Protein AF-A0A323VDI4-F1 (afdb_monomer_lite)

Radius of gyration: 18.97 Å; chains: 1; bounding box: 59×38×51 Å

Foldseek 3Di:
DDPPPPDPDFDAADADDAAEDDQDDDPVCCVVQNPVRSRQVVVLLCCQVRPVQQPPVFQAQQVPDDLVSCCVVLALAADPVVSVLLSVLVVVVVVLPPVSCVVNNLGHNGHPDPDSVQNFGKAADSVNHFWPYKYWDDWDWDWDADPNAIWIKIWTKMWIWGWIDTPNFTKIKIKIKTKIFTWHQGPPPRPGRIHGHDMDIDMDMWMARPVVRDTDD

Secondary structure (DSSP, 8-state):
------PPPPPPPEEPPPEEPPPP--HHHHHHHHHHHHHHHHHHHHHHHHTGGG-TTTSB--S---GGGGHHHHTTTB-HHHHHHHHHHHHHHHTT-HHHHHHHHTT--TTB-S-TT--PPEE--TT-EEEEEEEEEEEEEEEEEETTEEEEEEEEEEEEEEEEEETTEEEEEEEEEEEEEEEEEPPTT-SSSEEEEEEEEEEEEEEEETTTTEEP-

Organism: NCBI:txid429133

pLDDT: mean 90.36, std 9.66, range [44.75, 98.25]

Sequence (217 aa):
MADETTQPAPVPPTVAAASVAPTPTDESSVRLFGQDGVESAYREVVELATVLALDPEWTLHDGDNEVSDLDAVLAGRYYEAQAGYIRDRAEACDDDDAQACFDVLAQVLFDLTVSAEDQGVLEYRPDGEFVTAQSLTDPTVTTIDIEGTDGLRIAFAHTATMRMISGGTPLTATMTRHLSYDLWPAPAGNAQPWWIVNWSLDYEGEVIDETTGEALA

Structure (mmCIF, N/CA/C/O backbone):
data_AF-A0A323VDI4-F1
#
_entry.id   AF-A0A323VDI4-F1
#
loop_
_atom_site.group_PDB
_atom_site.id
_atom_site.type_symbol
_atom_site.label_atom_id
_atom_site.label_alt_id
_atom_site.label_comp_id
_atom_site.label_asym_id
_atom_site.label_entity_id
_atom_site.label_seq_id
_atom_site.pdbx_PDB_ins_code
_atom_site.Cartn_x
_atom_site.Cartn_y
_atom_site.Cartn_z
_atom_site.occupancy
_atom_site.B_iso_or_equiv
_atom_site.auth_seq_id
_atom_site.auth_comp_id
_atom_site.auth_asym_id
_atom_site.auth_atom_id
_atom_site.pdbx_PDB_model_num
ATOM 1 N N . MET A 1 1 ? -36.632 -23.776 28.298 1.00 45.31 1 MET A N 1
ATOM 2 C CA . MET A 1 1 ? -35.747 -24.001 27.143 1.00 45.31 1 MET A CA 1
ATOM 3 C C . MET A 1 1 ? -35.545 -22.631 26.543 1.00 45.31 1 MET A C 1
ATOM 5 O O . MET A 1 1 ? -36.511 -22.083 26.033 1.00 45.31 1 MET A O 1
ATOM 9 N N . ALA A 1 2 ? 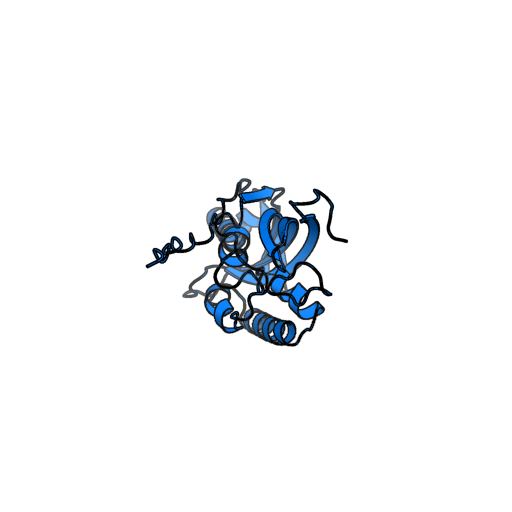-34.404 -22.007 26.829 1.00 44.75 2 ALA A N 1
ATOM 10 C CA . ALA A 1 2 ? -34.061 -20.725 26.231 1.00 44.75 2 ALA A CA 1
ATOM 11 C C . ALA A 1 2 ? -33.639 -21.014 24.790 1.00 44.75 2 ALA A C 1
ATOM 13 O O . ALA A 1 2 ? -32.853 -21.938 24.584 1.00 44.75 2 ALA A O 1
ATOM 14 N N . ASP A 1 3 ? -34.226 -20.295 23.836 1.00 46.84 3 ASP A N 1
ATOM 15 C CA . ASP A 1 3 ? -33.734 -20.246 22.462 1.00 46.84 3 ASP A CA 1
ATOM 16 C C . ASP A 1 3 ? -32.254 -19.862 22.518 1.00 46.84 3 ASP A C 1
ATOM 18 O O . ASP A 1 3 ? -31.912 -18.778 22.997 1.00 46.84 3 ASP A O 1
ATOM 22 N N . GLU A 1 4 ? -31.380 -20.758 22.061 1.00 50.81 4 GLU A N 1
ATOM 23 C CA . GLU A 1 4 ? -30.054 -20.373 21.595 1.00 50.81 4 GLU A CA 1
ATOM 24 C C . GLU A 1 4 ? -30.283 -19.413 20.431 1.00 50.81 4 GLU A C 1
ATOM 26 O O . GLU A 1 4 ? -30.556 -19.823 19.303 1.00 50.81 4 GLU A O 1
ATOM 31 N N . THR A 1 5 ? -30.233 -18.114 20.719 1.00 53.84 5 THR A N 1
ATOM 32 C CA . THR A 1 5 ? -30.112 -17.086 19.695 1.00 53.84 5 THR A CA 1
ATOM 33 C C . THR A 1 5 ? -28.831 -17.382 18.937 1.00 53.84 5 THR A C 1
ATOM 35 O O . THR A 1 5 ? -27.739 -17.082 19.415 1.00 53.84 5 THR A O 1
ATOM 38 N N . THR A 1 6 ? -28.966 -18.037 17.787 1.00 57.19 6 THR A N 1
ATOM 39 C CA . THR A 1 6 ? -27.872 -18.256 16.851 1.00 57.19 6 THR A CA 1
ATOM 40 C C . THR A 1 6 ? -27.408 -16.871 16.426 1.00 57.19 6 THR A C 1
ATOM 42 O O . THR A 1 6 ? -28.119 -16.170 15.705 1.00 57.19 6 THR A O 1
ATOM 45 N N . GLN A 1 7 ? -26.277 -16.426 16.971 1.00 58.09 7 GLN A N 1
ATOM 46 C CA . GLN A 1 7 ? -25.676 -15.161 16.583 1.00 58.09 7 GLN A CA 1
ATOM 47 C C . GLN A 1 7 ? -25.438 -15.225 15.066 1.00 58.09 7 GLN A C 1
ATOM 49 O O . GLN A 1 7 ? -24.937 -16.248 14.585 1.00 58.09 7 GLN A O 1
ATOM 54 N N . PRO A 1 8 ? -25.877 -14.216 14.290 1.00 62.12 8 PRO A N 1
ATOM 55 C CA . PRO A 1 8 ? -25.630 -14.208 12.857 1.00 62.12 8 PRO A CA 1
ATOM 56 C C . PRO A 1 8 ? -24.127 -14.332 12.605 1.00 62.12 8 PRO A C 1
ATOM 58 O O . PRO A 1 8 ? -23.324 -13.794 13.369 1.00 62.12 8 PRO A O 1
ATOM 61 N N . ALA A 1 9 ? -23.766 -15.075 11.557 1.00 71.94 9 ALA A N 1
ATOM 62 C CA . ALA A 1 9 ? -22.374 -15.213 11.156 1.00 71.94 9 ALA A CA 1
ATOM 63 C C . ALA A 1 9 ? -21.761 -13.816 10.933 1.00 71.94 9 ALA A C 1
ATOM 65 O O . ALA A 1 9 ? -22.455 -12.950 10.385 1.00 71.94 9 ALA A O 1
ATOM 66 N N . PRO A 1 10 ? -20.509 -13.587 11.364 1.00 75.31 10 PRO A N 1
ATOM 67 C CA . PRO A 1 10 ? -19.846 -12.306 11.169 1.00 75.31 10 PRO A CA 1
ATOM 68 C C . PRO A 1 10 ? -19.783 -11.956 9.678 1.00 75.31 10 PRO A C 1
ATOM 70 O O . PRO A 1 10 ? -19.577 -12.825 8.826 1.00 75.31 10 PRO A O 1
ATOM 73 N N . VAL A 1 11 ? -20.021 -10.682 9.367 1.00 88.12 11 VAL A N 1
ATOM 74 C CA . VAL A 1 11 ? -19.899 -10.157 8.004 1.00 88.12 11 VAL A CA 1
ATOM 75 C C . VAL A 1 11 ? -18.406 -10.056 7.678 1.00 88.12 11 VAL A C 1
ATOM 77 O O . VAL A 1 11 ? -17.671 -9.502 8.495 1.00 88.12 11 VAL A O 1
ATOM 80 N N . PRO A 1 12 ? -17.938 -10.572 6.525 1.00 89.12 12 PRO A N 1
ATOM 81 C CA . PRO A 1 12 ? -16.542 -10.420 6.135 1.00 89.12 12 PRO A CA 1
ATOM 82 C C . PRO A 1 12 ? -16.133 -8.941 6.067 1.00 89.12 12 PRO A C 1
ATOM 84 O O . PRO A 1 12 ? -16.950 -8.114 5.644 1.00 89.12 12 PRO A O 1
ATOM 87 N N . PRO A 1 13 ? -14.890 -8.602 6.441 1.00 93.25 13 PRO A N 1
ATOM 88 C CA . PRO A 1 13 ? -14.386 -7.241 6.336 1.00 93.25 13 PRO A CA 1
ATOM 89 C C . PRO A 1 13 ? -14.386 -6.760 4.884 1.00 93.25 13 PRO A C 1
ATOM 91 O O . PRO A 1 13 ? -14.132 -7.509 3.940 1.00 93.25 13 PRO A O 1
ATOM 94 N N . THR A 1 14 ? -14.685 -5.480 4.706 1.00 94.75 14 THR A N 1
ATOM 95 C CA . THR A 1 14 ? -14.783 -4.826 3.404 1.00 94.75 14 THR A CA 1
ATOM 96 C C . THR A 1 14 ? -13.797 -3.676 3.305 1.00 94.75 14 THR A C 1
ATOM 98 O O . THR A 1 14 ? -13.596 -2.911 4.251 1.00 94.75 14 THR A O 1
ATOM 101 N N . VAL A 1 15 ? -13.196 -3.551 2.123 1.00 95.50 15 VAL A N 1
ATOM 102 C CA . VAL A 1 15 ? -12.241 -2.497 1.794 1.00 95.50 15 VAL A CA 1
ATOM 103 C C . VAL A 1 15 ? -12.871 -1.574 0.756 1.00 95.50 15 VAL A C 1
ATOM 105 O O . VAL A 1 15 ? -13.205 -1.999 -0.353 1.00 95.50 15 VAL A O 1
ATOM 108 N N . ALA A 1 16 ? -13.069 -0.305 1.112 1.00 96.00 16 ALA A N 1
ATOM 109 C CA . ALA A 1 16 ? -13.594 0.701 0.198 1.00 96.00 16 ALA A CA 1
ATOM 110 C C . ALA A 1 16 ? -12.660 0.883 -1.003 1.00 96.00 16 ALA A C 1
ATOM 112 O O . ALA A 1 16 ? -11.440 0.911 -0.856 1.00 96.00 16 ALA A O 1
ATOM 113 N N . ALA A 1 17 ? -13.236 1.060 -2.193 1.00 95.88 17 ALA A N 1
ATOM 114 C CA . ALA A 1 17 ? -12.459 1.345 -3.393 1.00 95.88 17 ALA A CA 1
ATOM 115 C C . ALA A 1 17 ? -11.703 2.677 -3.259 1.00 95.88 17 ALA A C 1
ATOM 117 O O . ALA A 1 17 ? -12.268 3.679 -2.813 1.00 95.88 17 ALA A O 1
ATOM 118 N N . ALA A 1 18 ? -10.446 2.700 -3.701 1.00 97.00 18 ALA A N 1
ATOM 119 C CA . ALA A 1 18 ? -9.626 3.902 -3.665 1.00 97.00 18 ALA A CA 1
ATOM 120 C C . ALA A 1 18 ? -10.025 4.925 -4.730 1.00 97.00 18 ALA A C 1
ATOM 122 O O . ALA A 1 18 ? -10.226 4.600 -5.903 1.00 97.00 18 ALA A O 1
ATOM 123 N N . SER A 1 19 ? -10.057 6.198 -4.334 1.00 97.81 19 SER A N 1
ATOM 124 C CA . SER A 1 19 ? -10.011 7.309 -5.284 1.00 97.81 19 SER A CA 1
ATOM 125 C C . SER A 1 19 ? -8.565 7.528 -5.724 1.00 97.81 19 SER A C 1
ATOM 127 O O . SER A 1 19 ? -7.748 7.997 -4.936 1.00 97.81 19 SER A O 1
ATOM 129 N N . VAL A 1 20 ? -8.248 7.214 -6.979 1.00 97.00 20 VAL A N 1
ATOM 130 C CA . VAL A 1 20 ? -6.877 7.273 -7.509 1.00 97.00 20 VAL A CA 1
ATOM 131 C C . VAL A 1 20 ? -6.723 8.451 -8.469 1.00 97.00 20 VAL A C 1
ATOM 133 O O . VAL A 1 20 ? -7.485 8.580 -9.431 1.00 97.00 20 VAL A O 1
ATOM 136 N N . ALA A 1 21 ? -5.743 9.319 -8.214 1.00 95.12 21 ALA A N 1
ATOM 137 C CA . ALA A 1 21 ? -5.379 10.381 -9.147 1.00 95.12 21 ALA A CA 1
ATOM 138 C C . ALA A 1 21 ? -4.863 9.806 -10.489 1.00 95.12 21 ALA A C 1
ATOM 140 O O . ALA A 1 21 ? -4.285 8.720 -10.516 1.00 95.12 21 ALA A O 1
ATOM 141 N N . PRO A 1 22 ? -5.046 10.507 -11.624 1.00 92.94 22 PRO A N 1
ATOM 142 C CA . PRO A 1 22 ? -4.509 10.050 -12.904 1.00 92.94 22 PRO A CA 1
ATOM 143 C C . PRO A 1 22 ? -2.987 9.888 -12.869 1.00 92.94 22 PRO A C 1
ATOM 145 O O . PRO A 1 22 ? -2.296 10.652 -12.193 1.00 92.94 22 PRO A O 1
ATOM 148 N N . THR A 1 23 ? -2.462 8.950 -13.661 1.00 92.12 23 THR A N 1
ATOM 149 C CA . THR A 1 23 ? -1.016 8.780 -13.828 1.00 92.12 23 THR A CA 1
ATOM 150 C C . THR A 1 23 ? -0.385 10.092 -14.306 1.00 92.12 23 THR A C 1
ATOM 152 O O . THR A 1 23 ? -0.817 10.641 -15.327 1.00 92.12 23 THR A O 1
ATOM 155 N N . PRO A 1 24 ? 0.630 10.618 -13.604 1.00 88.38 24 PRO A N 1
ATOM 156 C CA . PRO A 1 24 ? 1.307 11.830 -14.030 1.00 88.38 24 PRO A CA 1
ATOM 157 C C . PRO A 1 24 ? 2.088 11.554 -15.317 1.00 88.38 24 PRO A C 1
ATOM 159 O O . PRO A 1 24 ? 2.703 10.50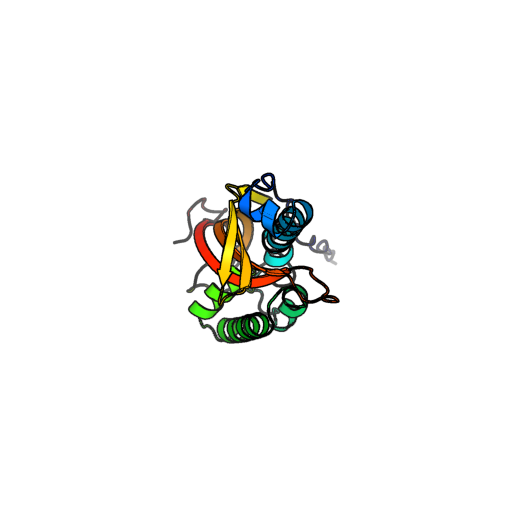1 -15.487 1.00 88.38 24 PRO A O 1
ATOM 162 N N . THR A 1 25 ? 2.072 12.511 -16.241 1.00 80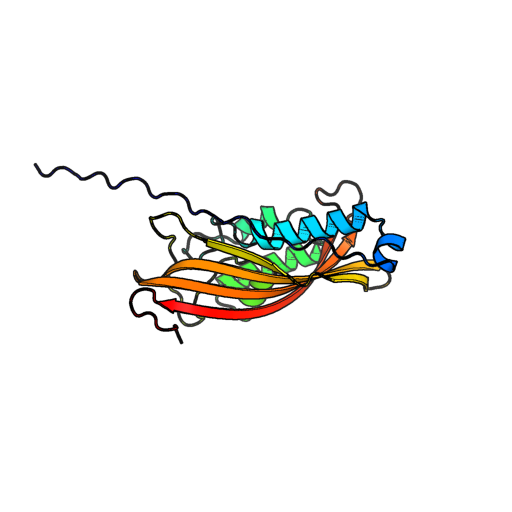.38 25 THR A N 1
ATOM 163 C CA . THR A 1 25 ? 2.858 12.422 -17.474 1.00 80.38 25 THR A CA 1
ATOM 164 C C . THR A 1 25 ? 4.200 13.115 -17.272 1.00 80.38 25 THR A C 1
ATOM 166 O O . THR A 1 25 ? 4.254 14.339 -17.181 1.00 80.38 25 THR A O 1
ATOM 169 N N . ASP A 1 26 ? 5.279 12.337 -17.241 1.00 88.31 26 ASP A N 1
ATOM 170 C CA . ASP A 1 26 ? 6.651 12.841 -17.321 1.00 88.31 26 ASP A CA 1
ATOM 171 C C . ASP A 1 26 ? 7.271 12.462 -18.674 1.00 88.31 26 ASP A C 1
ATOM 173 O O . ASP A 1 26 ? 7.348 11.285 -19.035 1.00 88.31 26 ASP A O 1
ATOM 177 N N . GLU A 1 27 ? 7.720 13.458 -19.444 1.00 91.56 27 GLU A N 1
ATOM 178 C CA . GLU A 1 27 ? 8.242 13.245 -20.802 1.00 91.56 27 GLU A CA 1
ATOM 179 C C . GLU A 1 27 ? 9.483 12.343 -20.819 1.00 91.56 27 GLU A C 1
ATOM 181 O O . GLU A 1 27 ? 9.674 11.571 -21.762 1.00 91.56 27 GLU A O 1
ATOM 186 N N . SER A 1 28 ? 10.332 12.422 -19.789 1.00 92.19 28 SER A N 1
ATOM 187 C CA . SER A 1 28 ? 11.551 11.608 -19.716 1.00 92.19 28 SER A CA 1
ATOM 188 C C . SER A 1 28 ? 11.221 10.138 -19.476 1.00 92.19 28 SER A C 1
ATOM 190 O O . SER A 1 28 ? 11.769 9.275 -20.165 1.00 92.19 28 SER A O 1
ATOM 192 N N . SER A 1 29 ? 10.277 9.869 -18.575 1.00 94.62 29 SER A N 1
ATOM 193 C CA . SER A 1 29 ? 9.762 8.533 -18.270 1.00 94.62 29 SER A CA 1
ATOM 194 C C . SER A 1 29 ? 9.080 7.910 -19.487 1.00 94.62 29 SER A C 1
ATOM 196 O O . SER A 1 29 ? 9.405 6.786 -19.869 1.00 94.62 29 SER A O 1
ATOM 198 N N . VAL A 1 30 ? 8.221 8.667 -20.182 1.00 96.25 30 VAL A N 1
ATOM 199 C CA . VAL A 1 30 ? 7.555 8.204 -21.414 1.00 96.25 30 VAL A CA 1
ATOM 200 C C . VAL A 1 30 ? 8.562 7.937 -22.534 1.00 96.25 30 VAL A C 1
ATOM 202 O O . VAL A 1 30 ? 8.403 6.980 -23.289 1.00 96.25 30 VAL A O 1
ATOM 205 N N . ARG A 1 31 ? 9.623 8.742 -22.654 1.00 96.06 31 ARG A N 1
ATOM 206 C CA . ARG A 1 31 ? 10.667 8.523 -23.665 1.00 96.06 31 ARG A CA 1
ATOM 207 C C . ARG A 1 31 ? 11.442 7.223 -23.439 1.00 96.06 31 ARG A C 1
ATOM 209 O O . ARG A 1 31 ? 11.817 6.594 -24.425 1.00 96.06 31 ARG A O 1
ATOM 216 N N . LEU A 1 32 ? 11.720 6.855 -22.187 1.00 95.00 32 LEU A N 1
ATOM 217 C CA . LEU A 1 32 ? 12.497 5.654 -21.861 1.00 95.00 32 LEU A CA 1
ATOM 218 C C . LEU A 1 32 ? 11.638 4.386 -21.837 1.00 95.00 32 LEU A C 1
ATOM 220 O O . LEU A 1 32 ? 12.045 3.370 -22.394 1.00 95.00 32 LEU A O 1
ATOM 224 N N . PHE A 1 33 ? 10.447 4.453 -21.244 1.00 95.81 33 PHE A N 1
ATOM 225 C CA . PHE A 1 33 ? 9.631 3.269 -20.950 1.00 95.81 33 PHE A CA 1
ATOM 226 C C . PHE A 1 33 ? 8.329 3.189 -21.757 1.00 95.81 33 PHE A C 1
ATOM 228 O O . PHE A 1 33 ? 7.624 2.183 -21.700 1.00 95.81 33 PHE A O 1
ATOM 235 N N . GLY A 1 34 ? 8.009 4.221 -22.540 1.00 96.56 34 GLY A N 1
ATOM 236 C CA . GLY A 1 34 ? 6.725 4.340 -23.224 1.00 96.56 34 GLY A CA 1
ATOM 237 C C . GLY A 1 34 ? 5.585 4.702 -22.269 1.00 96.56 34 GLY A C 1
ATOM 238 O O . GLY A 1 34 ? 5.678 4.536 -21.054 1.00 96.56 34 GLY A O 1
ATOM 239 N N . GLN A 1 35 ? 4.484 5.204 -22.830 1.00 96.31 35 GLN A N 1
ATOM 240 C CA . GLN A 1 35 ? 3.308 5.567 -22.037 1.00 96.31 35 GLN A CA 1
ATOM 241 C C . GLN A 1 35 ? 2.679 4.339 -21.365 1.00 96.31 35 GLN A C 1
ATOM 243 O O . GLN A 1 35 ? 2.453 4.361 -20.159 1.00 96.31 35 GLN A O 1
ATOM 248 N N . ASP A 1 36 ? 2.505 3.245 -22.111 1.00 96.06 36 ASP A N 1
ATOM 249 C CA . ASP A 1 36 ? 1.952 1.993 -21.579 1.00 96.06 36 ASP A CA 1
ATOM 250 C C . ASP A 1 36 ? 2.802 1.425 -20.430 1.00 96.06 36 ASP A C 1
ATOM 252 O O . ASP A 1 36 ? 2.262 0.893 -19.461 1.00 96.06 36 ASP A O 1
ATOM 256 N N . GLY A 1 37 ? 4.132 1.564 -20.509 1.00 95.88 37 GLY A N 1
ATOM 257 C CA . GLY A 1 37 ? 5.045 1.132 -19.451 1.00 95.88 37 GLY A CA 1
ATOM 258 C C . GLY A 1 37 ? 4.849 1.936 -18.167 1.00 95.88 37 GLY A C 1
ATOM 259 O O . GLY A 1 37 ? 4.651 1.353 -17.103 1.00 95.88 37 GLY A O 1
ATOM 260 N N . VAL A 1 38 ? 4.827 3.268 -18.277 1.00 97.25 38 VAL A N 1
ATOM 261 C CA . VAL A 1 38 ? 4.582 4.177 -17.144 1.00 97.25 38 VAL A CA 1
ATOM 262 C C . VAL A 1 38 ? 3.213 3.924 -16.503 1.00 97.25 38 VAL A C 1
ATOM 264 O O . VAL A 1 38 ? 3.107 3.838 -15.280 1.00 97.25 38 VAL A O 1
ATOM 267 N N . GLU A 1 39 ? 2.165 3.758 -17.312 1.00 96.94 39 GLU A N 1
ATOM 268 C CA . GLU A 1 39 ? 0.812 3.476 -16.820 1.00 96.94 39 GLU A CA 1
ATOM 269 C C . GLU A 1 39 ? 0.699 2.094 -16.156 1.00 96.94 39 GLU A C 1
ATOM 271 O O . GLU A 1 39 ? -0.033 1.950 -15.175 1.00 96.94 39 GLU A O 1
ATOM 276 N N . SER A 1 40 ? 1.416 1.079 -16.655 1.00 96.62 40 SER A N 1
ATOM 277 C CA . SER A 1 40 ? 1.475 -0.246 -16.020 1.00 96.62 40 SER A CA 1
ATOM 278 C C . SER A 1 40 ? 2.181 -0.183 -14.670 1.00 96.62 40 SER A C 1
ATOM 280 O O . SER A 1 40 ? 1.637 -0.669 -13.683 1.00 96.62 40 SER A O 1
ATOM 282 N N . ALA A 1 41 ? 3.343 0.478 -14.611 1.00 96.81 41 ALA A N 1
ATOM 283 C CA . ALA A 1 41 ? 4.111 0.642 -13.380 1.00 96.81 41 ALA A CA 1
ATOM 284 C C . ALA A 1 41 ? 3.274 1.331 -12.296 1.00 96.81 41 ALA A C 1
ATOM 286 O O . ALA A 1 41 ? 3.182 0.850 -11.169 1.00 96.81 41 ALA A O 1
ATOM 287 N N . TYR A 1 42 ? 2.600 2.427 -12.665 1.00 97.56 42 TYR A N 1
ATOM 288 C CA . TYR A 1 42 ? 1.719 3.158 -11.758 1.00 97.56 42 TYR A CA 1
ATOM 289 C C . TYR A 1 42 ? 0.571 2.288 -11.242 1.00 97.56 42 TYR A C 1
ATOM 291 O O . TYR A 1 42 ? 0.276 2.297 -10.052 1.00 97.56 42 TYR A O 1
ATOM 299 N N . ARG A 1 43 ? -0.056 1.495 -12.114 1.00 96.50 43 ARG A N 1
ATOM 300 C CA . ARG A 1 43 ? -1.166 0.613 -11.737 1.00 96.50 43 ARG A CA 1
ATOM 301 C C . ARG A 1 43 ? -0.754 -0.467 -10.740 1.00 96.50 43 ARG A C 1
ATOM 303 O O . ARG A 1 43 ? -1.518 -0.744 -9.823 1.00 96.50 43 ARG A O 1
ATOM 310 N N . GLU A 1 44 ? 0.429 -1.051 -10.899 1.00 95.19 44 GLU A N 1
ATOM 311 C CA . GLU A 1 44 ? 0.922 -2.101 -10.001 1.00 95.19 44 GLU A CA 1
ATOM 312 C C . GLU A 1 44 ? 1.217 -1.586 -8.596 1.00 95.19 44 GLU A C 1
ATOM 314 O O . GLU A 1 44 ? 0.844 -2.239 -7.621 1.00 95.19 44 GLU A O 1
ATOM 319 N N . VAL A 1 45 ? 1.835 -0.410 -8.465 1.00 95.88 45 VAL A N 1
ATOM 320 C CA . VAL A 1 45 ? 2.084 0.172 -7.136 1.00 95.88 45 VAL A CA 1
ATOM 321 C C . VAL A 1 45 ? 0.801 0.700 -6.491 1.00 95.88 45 VAL A C 1
ATOM 323 O O . VAL A 1 45 ? 0.660 0.632 -5.273 1.00 95.88 45 VAL A O 1
ATOM 326 N N . VAL A 1 46 ? -0.168 1.164 -7.291 1.00 96.38 46 VAL A N 1
ATOM 327 C CA . VAL A 1 46 ? -1.515 1.515 -6.813 1.00 96.38 46 VAL A CA 1
ATOM 328 C C . VAL A 1 46 ? -2.218 0.279 -6.251 1.00 96.38 46 VAL A C 1
ATOM 330 O O . VAL A 1 46 ? -2.752 0.337 -5.146 1.00 96.38 46 VAL A O 1
ATOM 333 N N . GLU A 1 47 ? -2.211 -0.839 -6.981 1.00 95.12 47 GLU A N 1
ATOM 334 C CA . GLU A 1 47 ? -2.802 -2.102 -6.523 1.00 95.12 47 GLU A CA 1
ATOM 335 C C . GLU A 1 47 ? -2.129 -2.595 -5.238 1.00 95.12 47 GLU A C 1
ATOM 337 O O . GLU A 1 47 ? -2.822 -2.958 -4.289 1.00 95.12 47 GLU A O 1
ATOM 342 N N . LEU A 1 48 ? -0.793 -2.538 -5.175 1.00 94.50 48 LEU A N 1
ATOM 343 C CA . LEU A 1 48 ? -0.056 -2.880 -3.963 1.00 94.50 48 LEU A CA 1
ATOM 344 C C . LEU A 1 48 ? -0.529 -2.023 -2.784 1.00 94.50 48 LEU A C 1
ATOM 346 O O . LEU A 1 48 ? -0.942 -2.567 -1.769 1.00 94.50 48 LEU A O 1
ATOM 350 N N . ALA A 1 49 ? -0.531 -0.697 -2.928 1.00 95.06 49 ALA A N 1
ATOM 351 C CA . ALA A 1 49 ? -0.832 0.203 -1.820 1.00 95.06 49 ALA A CA 1
ATOM 352 C C . ALA A 1 49 ? -2.304 0.187 -1.367 1.00 95.06 49 ALA A C 1
ATOM 354 O O . ALA A 1 49 ? -2.561 0.460 -0.195 1.00 95.06 49 ALA A O 1
ATOM 355 N N . THR A 1 50 ? -3.256 -0.092 -2.264 1.00 95.12 50 THR A N 1
ATOM 356 C CA . THR A 1 50 ? -4.703 0.087 -1.998 1.00 95.12 50 THR A CA 1
ATOM 357 C C . THR A 1 50 ? -5.487 -1.212 -1.842 1.00 95.12 50 THR A C 1
ATOM 359 O O . THR A 1 50 ? -6.576 -1.199 -1.265 1.00 95.12 50 THR A O 1
ATOM 362 N N . VAL A 1 51 ? -4.953 -2.323 -2.360 1.00 93.00 51 VAL A N 1
ATOM 363 C CA . VAL A 1 51 ? -5.591 -3.643 -2.309 1.00 93.00 51 VAL A CA 1
ATOM 364 C C . VAL A 1 51 ? -4.754 -4.580 -1.453 1.00 93.00 51 VAL A C 1
ATOM 366 O O . VAL A 1 51 ? -5.182 -4.942 -0.366 1.00 93.00 51 VAL A O 1
ATOM 369 N N . LEU A 1 52 ? -3.542 -4.916 -1.899 1.00 91.88 52 LEU A N 1
ATOM 370 C CA . LEU A 1 52 ? -2.724 -5.942 -1.240 1.00 91.88 52 LEU A CA 1
ATOM 371 C C . LEU A 1 52 ? -2.231 -5.508 0.144 1.00 91.88 52 LEU A C 1
ATOM 373 O O . LEU A 1 52 ? -2.174 -6.306 1.071 1.00 91.88 52 LEU A O 1
ATOM 377 N N . ALA A 1 53 ? -1.885 -4.232 0.302 1.00 92.75 53 ALA A N 1
ATOM 378 C CA . ALA A 1 53 ? -1.433 -3.698 1.578 1.00 92.75 53 ALA A CA 1
ATOM 379 C C . ALA A 1 53 ? -2.545 -3.583 2.627 1.00 92.75 53 ALA A C 1
ATOM 381 O O . ALA A 1 53 ? -2.214 -3.306 3.770 1.00 92.75 53 ALA A O 1
ATOM 382 N N . LEU A 1 54 ? -3.815 -3.713 2.238 1.00 93.25 54 LEU A N 1
ATOM 383 C CA . LEU A 1 54 ? -4.995 -3.595 3.102 1.00 93.25 54 LEU A CA 1
ATOM 384 C C . LEU A 1 54 ? -5.815 -4.894 3.100 1.00 93.25 54 LEU A C 1
ATOM 386 O O . LEU A 1 54 ? -7.013 -4.863 3.390 1.00 93.25 54 LEU A O 1
ATOM 390 N N . ASP A 1 55 ? -5.203 -6.014 2.707 1.00 92.12 55 ASP A N 1
ATOM 391 C CA . ASP A 1 55 ? -5.892 -7.295 2.638 1.00 92.12 55 ASP A CA 1
ATOM 392 C C . ASP A 1 55 ? -6.270 -7.769 4.048 1.00 92.12 55 ASP A C 1
ATOM 394 O O . ASP A 1 55 ? -5.391 -7.904 4.911 1.00 92.12 55 ASP A O 1
ATOM 398 N N . PRO A 1 56 ? -7.560 -8.017 4.319 1.00 90.12 56 PRO A N 1
ATOM 399 C CA . PRO A 1 56 ? -7.979 -8.403 5.647 1.00 90.12 56 PRO A CA 1
ATOM 400 C C . PRO A 1 56 ? -7.401 -9.728 6.163 1.00 90.12 56 PRO A C 1
ATOM 402 O O . PRO A 1 56 ? -7.495 -9.979 7.361 1.00 90.12 56 PRO A O 1
ATOM 405 N N . GLU A 1 57 ? -6.845 -10.579 5.300 1.00 89.00 57 GLU A N 1
ATOM 406 C CA . GLU A 1 57 ? -6.277 -11.864 5.724 1.00 89.00 57 GLU A CA 1
ATOM 407 C C . GLU A 1 57 ? -5.015 -11.722 6.591 1.00 89.00 57 GLU A C 1
ATOM 409 O O . GLU A 1 57 ? -4.742 -12.638 7.352 1.00 89.00 57 GLU A O 1
ATOM 414 N N . TRP A 1 58 ? -4.284 -10.600 6.517 1.00 89.81 58 TRP A N 1
ATOM 415 C CA . TRP A 1 58 ? -3.030 -10.410 7.274 1.00 89.81 58 TRP A CA 1
ATOM 416 C C . TRP A 1 58 ? -2.807 -8.989 7.811 1.00 89.81 58 TRP A C 1
ATOM 418 O O . TRP A 1 58 ? -1.734 -8.661 8.322 1.00 89.81 58 TRP A O 1
ATOM 428 N N . THR A 1 59 ? -3.772 -8.083 7.619 1.00 91.06 59 THR A N 1
ATOM 429 C CA . THR A 1 59 ? -3.561 -6.665 7.953 1.00 91.06 59 THR A CA 1
ATOM 430 C C . THR A 1 59 ? -3.608 -6.387 9.458 1.00 91.06 59 THR A C 1
ATOM 432 O O . THR A 1 59 ? -2.901 -5.513 9.949 1.00 91.06 59 THR A O 1
ATOM 435 N N . LEU A 1 60 ? -4.480 -7.058 10.209 1.00 90.00 60 LEU A N 1
ATOM 436 C CA . LEU A 1 60 ? -4.645 -6.785 11.639 1.00 90.00 60 LEU A CA 1
ATOM 437 C C . LEU A 1 60 ? -3.803 -7.739 12.467 1.00 90.00 60 LEU A C 1
ATOM 439 O O . LEU A 1 60 ? -3.786 -8.924 12.164 1.00 90.00 60 LEU A O 1
ATOM 443 N N . HIS A 1 61 ? -3.197 -7.239 13.544 1.00 84.00 61 HIS A N 1
ATOM 444 C CA . HIS A 1 61 ? -2.601 -8.104 14.554 1.00 84.00 61 HIS A CA 1
ATOM 445 C C . HIS A 1 61 ? -3.678 -8.875 15.316 1.00 84.00 61 HIS A C 1
ATOM 447 O O . HIS A 1 61 ? -4.220 -8.376 16.300 1.00 84.00 61 HIS A O 1
ATOM 453 N N . ASP A 1 62 ? -4.021 -10.076 14.852 1.00 81.19 62 ASP A N 1
ATOM 454 C CA . ASP A 1 62 ? -5.027 -10.945 15.472 1.00 81.19 62 ASP A CA 1
ATOM 455 C C . ASP A 1 62 ? -4.448 -12.208 16.133 1.00 81.19 62 ASP A C 1
ATOM 457 O O . ASP A 1 62 ? -5.158 -12.925 16.845 1.00 81.19 62 ASP A O 1
ATOM 461 N N . GLY A 1 63 ? -3.138 -12.421 15.976 1.00 78.44 63 GLY A N 1
ATOM 462 C CA . GLY A 1 63 ? -2.396 -13.561 16.510 1.00 78.44 63 GLY A CA 1
ATOM 463 C C . GLY A 1 63 ? -2.404 -14.810 15.623 1.00 78.44 63 GLY A C 1
ATOM 464 O O . GLY A 1 63 ? -1.788 -15.801 16.020 1.00 78.44 63 GLY A O 1
ATOM 465 N N . ASP A 1 64 ? -3.062 -14.770 14.460 1.00 83.94 64 ASP A N 1
ATOM 466 C CA . ASP A 1 64 ? -3.109 -15.870 13.488 1.00 83.94 64 ASP A CA 1
ATOM 467 C C . ASP A 1 64 ? -2.285 -15.585 12.210 1.00 83.94 64 ASP A C 1
ATOM 469 O O . ASP A 1 64 ? -2.124 -16.487 11.386 1.00 83.94 64 ASP A O 1
ATOM 473 N N . ASN A 1 65 ? -1.731 -14.375 12.059 1.00 87.06 65 ASN A N 1
ATOM 474 C CA . ASN A 1 65 ? -0.852 -14.010 10.943 1.00 87.06 65 ASN A CA 1
ATOM 475 C C . ASN A 1 65 ? 0.456 -14.818 10.949 1.00 87.06 65 ASN A C 1
ATOM 477 O O . ASN A 1 65 ? 1.112 -14.973 11.980 1.00 87.06 65 ASN A O 1
ATOM 481 N N . GLU A 1 66 ? 0.884 -15.271 9.772 1.00 90.38 66 GLU A N 1
ATOM 482 C CA . GLU A 1 66 ? 2.183 -15.895 9.543 1.00 90.38 66 GLU A CA 1
ATOM 483 C C . GLU A 1 66 ? 2.952 -15.139 8.448 1.00 90.38 66 GLU A C 1
ATOM 485 O O . GLU A 1 66 ? 2.394 -14.695 7.447 1.00 90.38 66 GLU A O 1
ATOM 490 N N . VAL A 1 67 ? 4.286 -15.094 8.534 1.00 90.00 67 VAL A N 1
ATOM 491 C CA . VAL A 1 67 ? 5.146 -14.510 7.477 1.00 90.00 67 VAL A CA 1
ATOM 492 C C . VAL A 1 67 ? 4.845 -15.063 6.075 1.00 90.00 67 VAL A C 1
ATOM 494 O O . VAL A 1 67 ? 5.039 -14.377 5.067 1.00 90.00 67 VAL A O 1
ATOM 497 N N . SER A 1 68 ? 4.368 -16.309 5.988 1.00 91.38 68 SER A N 1
ATOM 498 C CA . SER A 1 68 ? 4.023 -16.943 4.714 1.00 91.38 68 SER A CA 1
ATOM 499 C C . SER A 1 68 ? 2.814 -16.315 4.011 1.00 91.38 68 SER A C 1
ATOM 501 O O . SER A 1 68 ? 2.717 -16.418 2.785 1.00 91.38 68 SER A O 1
ATOM 503 N N . ASP A 1 69 ? 1.971 -15.569 4.729 1.00 90.12 69 ASP A N 1
ATOM 504 C CA . ASP A 1 69 ? 0.835 -14.837 4.156 1.00 90.12 69 ASP A CA 1
ATOM 505 C C . ASP A 1 69 ? 1.300 -13.759 3.165 1.00 90.12 69 ASP A C 1
ATOM 507 O O . ASP A 1 69 ? 0.622 -13.435 2.186 1.00 90.12 69 ASP A O 1
ATOM 511 N N . LEU A 1 70 ? 2.539 -13.278 3.319 1.00 90.06 70 LEU A N 1
ATOM 512 C CA . LEU A 1 70 ? 3.143 -12.309 2.410 1.00 90.06 70 LEU A CA 1
ATOM 513 C C . LEU A 1 70 ? 3.546 -12.896 1.053 1.00 90.06 70 LEU A C 1
ATOM 515 O O . LEU A 1 70 ? 3.815 -12.134 0.119 1.00 90.06 70 LEU A O 1
ATOM 519 N N . ASP A 1 71 ? 3.590 -14.220 0.881 1.00 90.19 71 ASP A N 1
ATOM 520 C CA . ASP A 1 71 ? 4.100 -14.832 -0.350 1.00 90.19 71 ASP A CA 1
ATOM 521 C C . ASP A 1 71 ? 3.324 -14.390 -1.598 1.00 90.19 71 ASP A C 1
ATOM 523 O O . ASP A 1 71 ? 3.931 -14.174 -2.653 1.00 90.19 71 ASP A O 1
ATOM 527 N N . ALA A 1 72 ? 2.009 -14.185 -1.486 1.00 84.31 72 ALA A N 1
ATOM 528 C CA . ALA A 1 72 ? 1.180 -13.694 -2.587 1.00 84.31 72 ALA A CA 1
ATOM 529 C C . ALA A 1 72 ? 1.556 -12.265 -3.017 1.00 84.31 72 ALA A C 1
ATOM 531 O O . ALA A 1 72 ? 1.519 -11.938 -4.207 1.00 84.31 72 ALA A O 1
ATOM 532 N N . VAL A 1 73 ? 1.961 -11.423 -2.063 1.00 87.31 73 VAL A N 1
ATOM 533 C CA . VAL A 1 73 ? 2.400 -10.047 -2.322 1.00 87.31 73 VAL A CA 1
ATOM 534 C C . VAL A 1 73 ? 3.822 -10.019 -2.877 1.00 87.31 73 VAL A C 1
ATOM 536 O O . VAL A 1 73 ? 4.125 -9.245 -3.791 1.00 87.31 73 VAL A O 1
ATOM 539 N N . LEU A 1 74 ? 4.697 -10.873 -2.344 1.00 91.12 74 LEU A N 1
ATOM 540 C CA . LEU A 1 74 ? 6.113 -10.906 -2.692 1.00 91.12 74 LEU A CA 1
ATOM 541 C C . LEU A 1 74 ? 6.379 -11.563 -4.053 1.00 91.12 74 LEU A C 1
ATOM 543 O O . LEU A 1 74 ? 7.324 -11.183 -4.752 1.00 91.12 74 LEU A O 1
ATOM 547 N N . ALA A 1 75 ? 5.564 -12.545 -4.445 1.00 87.50 75 ALA A N 1
ATOM 548 C CA . ALA A 1 75 ? 5.786 -13.354 -5.638 1.00 87.50 75 ALA A CA 1
ATOM 549 C C . ALA A 1 75 ? 5.836 -12.516 -6.929 1.00 87.50 75 ALA A C 1
ATOM 551 O O . ALA A 1 75 ? 4.837 -11.994 -7.419 1.00 87.50 75 ALA A O 1
ATOM 552 N N . GLY A 1 76 ? 7.034 -12.420 -7.515 1.00 87.62 76 GLY A N 1
ATOM 553 C CA . GLY A 1 76 ? 7.279 -11.763 -8.803 1.00 87.62 76 GLY A CA 1
ATOM 554 C C . GLY A 1 76 ? 7.281 -10.232 -8.773 1.00 87.62 76 GLY A C 1
ATOM 555 O O . GLY A 1 76 ? 7.800 -9.631 -9.705 1.00 87.62 76 GLY A O 1
ATOM 556 N N . ARG A 1 77 ? 6.770 -9.604 -7.707 1.00 93.69 77 ARG A N 1
ATOM 557 C CA . ARG A 1 77 ? 6.642 -8.142 -7.586 1.00 93.69 77 ARG A CA 1
ATOM 558 C C . ARG A 1 77 ? 7.914 -7.459 -7.082 1.00 93.69 77 ARG A C 1
ATOM 560 O O . ARG A 1 77 ? 8.142 -6.291 -7.375 1.00 93.69 77 ARG A O 1
ATOM 567 N N . TYR A 1 78 ? 8.757 -8.183 -6.355 1.00 94.88 78 TYR A N 1
ATOM 568 C CA . TYR A 1 78 ? 9.999 -7.658 -5.789 1.00 94.88 78 TYR A CA 1
ATOM 569 C C . TYR A 1 78 ? 11.215 -8.277 -6.458 1.00 94.88 78 TYR A C 1
ATOM 571 O O . TYR A 1 78 ? 11.204 -9.445 -6.857 1.00 94.88 78 TYR A O 1
ATOM 579 N N . TYR A 1 79 ? 12.296 -7.502 -6.512 1.00 94.69 79 TYR A N 1
ATOM 580 C CA . TYR A 1 79 ? 13.611 -8.066 -6.778 1.00 94.69 79 TYR A CA 1
ATOM 581 C C . TYR A 1 79 ? 13.949 -9.121 -5.715 1.00 94.69 79 TYR A C 1
ATOM 583 O O . TYR A 1 79 ? 13.632 -8.938 -4.543 1.00 94.69 79 TYR A O 1
ATOM 591 N N . GLU A 1 80 ? 14.596 -10.224 -6.096 1.00 90.81 80 GLU A N 1
ATOM 592 C CA . GLU A 1 80 ? 14.737 -11.412 -5.231 1.00 90.81 80 GLU A CA 1
ATOM 593 C C . GLU A 1 80 ? 15.347 -11.098 -3.856 1.00 90.81 80 GLU A C 1
ATOM 595 O O . GLU A 1 80 ? 14.858 -11.576 -2.834 1.00 90.81 80 GLU A O 1
ATOM 600 N N . ALA A 1 81 ? 16.371 -10.240 -3.820 1.00 91.44 81 ALA A N 1
ATOM 601 C CA . ALA A 1 81 ? 16.990 -9.810 -2.568 1.00 91.44 81 ALA A CA 1
ATOM 602 C C . ALA A 1 81 ? 16.035 -8.982 -1.691 1.00 91.44 81 ALA A C 1
ATOM 604 O O . ALA A 1 81 ? 16.072 -9.104 -0.470 1.00 91.44 81 ALA A O 1
ATOM 605 N N . GLN A 1 82 ? 15.159 -8.182 -2.305 1.00 93.56 82 GLN A N 1
ATOM 606 C CA . GLN A 1 82 ? 14.154 -7.398 -1.589 1.00 93.56 82 GLN A CA 1
ATOM 607 C C . GLN A 1 82 ? 13.011 -8.266 -1.063 1.00 93.56 82 GLN A C 1
ATOM 609 O O . GLN A 1 82 ? 12.567 -8.073 0.063 1.00 93.56 82 GLN A O 1
ATOM 614 N N . ALA A 1 83 ? 12.579 -9.274 -1.827 1.00 93.25 83 ALA A N 1
ATOM 615 C CA . ALA A 1 83 ? 11.618 -10.258 -1.333 1.00 93.25 83 ALA A CA 1
ATOM 616 C C . ALA A 1 83 ? 12.167 -11.033 -0.124 1.00 93.25 83 ALA A C 1
ATOM 618 O O . ALA A 1 83 ? 11.423 -11.312 0.810 1.00 93.25 83 ALA A O 1
ATOM 619 N N . GLY A 1 84 ? 13.457 -11.395 -0.142 1.00 93.75 84 GLY A N 1
ATOM 620 C CA . GLY A 1 84 ? 14.131 -12.005 1.009 1.00 93.75 84 GLY A CA 1
ATOM 621 C C . GLY A 1 84 ? 14.157 -11.068 2.216 1.00 93.75 84 GLY A C 1
ATOM 622 O O . GLY A 1 84 ? 13.704 -11.447 3.287 1.00 93.75 84 GLY A O 1
ATOM 623 N N . TYR A 1 85 ? 14.577 -9.818 2.003 1.00 93.81 85 TYR A N 1
ATOM 624 C CA . TYR A 1 85 ? 14.602 -8.793 3.046 1.00 93.81 85 TYR A CA 1
ATOM 625 C C . TYR A 1 85 ? 13.242 -8.602 3.726 1.00 93.81 85 TYR A C 1
ATOM 627 O O . TYR A 1 85 ? 13.185 -8.550 4.947 1.00 93.81 85 TYR A O 1
ATOM 635 N N . ILE A 1 86 ? 12.144 -8.520 2.967 1.00 93.81 86 ILE A N 1
ATOM 636 C CA . ILE A 1 86 ? 10.812 -8.307 3.555 1.00 93.81 86 ILE A CA 1
ATOM 637 C C . ILE A 1 86 ? 10.382 -9.499 4.413 1.00 93.81 86 ILE A C 1
ATOM 639 O O . ILE A 1 86 ? 9.822 -9.277 5.480 1.00 93.81 86 ILE A O 1
ATOM 643 N N . ARG A 1 87 ? 10.679 -10.742 4.002 1.00 94.06 87 ARG A N 1
ATOM 644 C CA . ARG A 1 87 ? 10.403 -11.918 4.846 1.00 94.06 87 ARG A CA 1
ATOM 645 C C . ARG A 1 87 ? 11.193 -11.863 6.148 1.00 94.06 87 ARG A C 1
ATOM 647 O O . ARG A 1 87 ? 10.596 -11.995 7.205 1.00 94.06 87 ARG A O 1
ATOM 654 N N . ASP A 1 88 ? 12.490 -11.566 6.072 1.00 94.81 88 ASP A N 1
ATOM 655 C CA . ASP A 1 88 ? 13.337 -11.426 7.262 1.00 94.81 88 ASP A CA 1
ATOM 656 C C . ASP A 1 88 ? 12.824 -10.306 8.194 1.00 94.81 88 ASP A C 1
ATOM 658 O O . ASP A 1 88 ? 12.936 -10.402 9.415 1.00 94.81 88 ASP A O 1
ATOM 662 N N . ARG A 1 89 ? 12.260 -9.223 7.634 1.00 94.94 89 ARG A N 1
ATOM 663 C CA . ARG A 1 89 ? 11.646 -8.140 8.418 1.00 94.94 89 ARG A CA 1
ATOM 664 C C . ARG A 1 89 ? 10.294 -8.511 9.013 1.00 94.94 89 ARG A C 1
ATOM 666 O O . ARG A 1 89 ? 10.016 -8.057 10.113 1.00 94.94 89 ARG A O 1
ATOM 673 N N . ALA A 1 90 ? 9.491 -9.319 8.332 1.00 92.75 90 ALA A N 1
ATOM 674 C CA . ALA A 1 90 ? 8.250 -9.842 8.892 1.00 92.75 90 ALA A CA 1
ATOM 675 C C . ALA A 1 90 ? 8.544 -10.806 10.050 1.00 92.75 90 ALA A C 1
ATOM 677 O O . ALA A 1 90 ? 8.010 -10.607 11.130 1.00 92.75 90 ALA A O 1
ATOM 678 N N . GLU A 1 91 ? 9.503 -11.726 9.890 1.00 93.12 91 GLU A N 1
ATOM 679 C CA . GLU A 1 91 ? 9.955 -12.605 10.984 1.00 93.12 91 GLU A CA 1
ATOM 680 C C . GLU A 1 91 ? 10.449 -11.801 12.194 1.00 93.12 91 GLU A C 1
ATOM 682 O O . GLU A 1 91 ? 10.101 -12.094 13.333 1.00 93.12 91 GLU A O 1
ATOM 687 N N . ALA A 1 92 ? 11.249 -10.758 11.959 1.00 92.06 92 ALA A N 1
ATOM 688 C CA . ALA A 1 92 ? 11.717 -9.900 13.041 1.00 92.06 92 ALA A CA 1
ATOM 689 C C . ALA A 1 92 ? 10.590 -9.055 13.663 1.00 92.06 92 ALA A C 1
ATOM 691 O O . ALA A 1 92 ? 10.658 -8.761 14.853 1.00 92.06 92 ALA A O 1
ATOM 692 N N . CYS A 1 93 ? 9.576 -8.661 12.886 1.00 88.69 93 CYS A N 1
ATOM 693 C CA . CYS A 1 93 ? 8.407 -7.954 13.404 1.00 88.69 93 CYS A CA 1
ATOM 694 C C . CYS A 1 93 ? 7.598 -8.842 14.359 1.00 88.69 93 CYS A C 1
ATOM 696 O O . CYS A 1 93 ? 7.292 -8.395 15.462 1.00 88.69 93 CYS A O 1
ATOM 698 N N . ASP A 1 94 ? 7.366 -10.107 13.989 1.00 86.00 94 ASP A N 1
ATOM 699 C CA . ASP A 1 94 ? 6.711 -11.107 14.847 1.00 86.00 94 ASP A CA 1
ATOM 700 C C . ASP A 1 94 ? 7.496 -11.347 16.157 1.00 86.00 94 ASP A C 1
ATOM 702 O O . ASP A 1 94 ? 6.917 -11.645 17.201 1.00 86.00 94 ASP A O 1
ATOM 706 N N . ASP A 1 95 ? 8.824 -11.172 16.123 1.00 86.44 95 ASP A N 1
ATOM 707 C CA . ASP A 1 95 ? 9.731 -11.213 17.282 1.00 86.44 95 ASP A CA 1
ATOM 708 C C . ASP A 1 95 ? 9.841 -9.852 18.032 1.00 86.44 95 ASP A C 1
ATOM 710 O O . ASP A 1 95 ? 10.827 -9.595 18.736 1.00 86.44 95 ASP A O 1
ATOM 714 N N . ASP A 1 96 ? 8.836 -8.975 17.906 1.00 83.50 96 ASP A N 1
ATOM 715 C CA . ASP A 1 96 ? 8.723 -7.652 18.546 1.00 83.50 96 ASP A CA 1
ATOM 716 C C . ASP A 1 96 ? 9.803 -6.611 18.123 1.00 83.50 96 ASP A C 1
ATOM 718 O O . ASP A 1 96 ? 10.065 -5.633 18.841 1.00 83.50 96 ASP A O 1
ATOM 722 N N . ASP A 1 97 ? 10.457 -6.752 16.958 1.00 88.69 97 ASP A N 1
ATOM 723 C CA . ASP A 1 97 ? 11.351 -5.710 16.419 1.00 88.69 97 ASP A CA 1
ATOM 724 C C . ASP A 1 97 ? 10.545 -4.581 15.755 1.00 88.69 97 ASP A C 1
ATOM 726 O O . ASP A 1 97 ? 10.189 -4.619 14.574 1.00 88.69 97 ASP A O 1
ATOM 730 N N . ALA A 1 98 ? 10.326 -3.504 16.512 1.00 85.00 98 ALA A N 1
ATOM 731 C CA . ALA A 1 98 ? 9.579 -2.332 16.057 1.00 85.00 98 ALA A CA 1
ATOM 732 C C . ALA A 1 98 ? 10.126 -1.685 14.766 1.00 85.00 98 ALA A C 1
ATOM 734 O O . ALA A 1 98 ? 9.354 -1.139 13.974 1.00 85.00 98 ALA A O 1
ATOM 735 N N . GLN A 1 99 ? 11.445 -1.719 14.532 1.00 87.94 99 GLN A N 1
ATOM 736 C CA . GLN A 1 99 ? 12.013 -1.170 13.297 1.00 87.94 99 GLN A CA 1
ATOM 737 C C . GLN A 1 99 ? 11.712 -2.089 12.112 1.00 87.94 99 GLN A C 1
ATOM 739 O O . GLN A 1 99 ? 11.455 -1.601 11.011 1.00 87.94 99 GLN A O 1
ATOM 744 N N . ALA A 1 100 ? 11.733 -3.402 12.331 1.00 90.62 100 ALA A N 1
ATOM 745 C CA . ALA A 1 100 ? 11.359 -4.365 11.311 1.00 90.62 100 ALA A CA 1
ATOM 746 C C . ALA A 1 100 ? 9.871 -4.254 10.946 1.00 90.62 100 ALA A C 1
ATOM 748 O O . ALA A 1 100 ? 9.556 -4.200 9.758 1.00 90.62 100 ALA A O 1
ATOM 749 N N . CYS A 1 101 ? 8.982 -4.079 11.929 1.00 87.94 101 CYS A N 1
ATOM 750 C CA . CYS A 1 101 ? 7.562 -3.815 11.674 1.00 87.94 101 CYS A CA 1
ATOM 751 C C . CYS A 1 101 ? 7.345 -2.575 10.801 1.00 87.94 101 CYS A C 1
ATOM 753 O O . CYS A 1 101 ? 6.560 -2.608 9.855 1.00 87.94 101 CYS A O 1
ATOM 755 N N . PHE A 1 102 ? 8.086 -1.490 11.052 1.00 86.75 102 PHE A N 1
ATOM 756 C CA . PHE A 1 102 ? 8.013 -0.294 10.209 1.00 86.75 102 PHE A CA 1
ATOM 757 C C . PHE A 1 102 ? 8.458 -0.568 8.761 1.00 86.75 102 PHE A C 1
ATOM 759 O O . PHE A 1 102 ? 7.841 -0.072 7.815 1.00 86.75 102 PHE A O 1
ATOM 766 N N . ASP A 1 103 ? 9.509 -1.370 8.571 1.00 88.44 103 ASP A N 1
ATOM 767 C CA . ASP A 1 103 ? 10.001 -1.730 7.238 1.00 88.44 103 ASP A CA 1
ATOM 768 C C . ASP A 1 103 ? 8.970 -2.553 6.447 1.00 88.44 103 ASP A C 1
ATOM 770 O O . ASP A 1 103 ? 8.828 -2.341 5.237 1.00 88.44 103 ASP A O 1
ATOM 774 N N . VAL A 1 104 ? 8.237 -3.454 7.113 1.00 90.62 104 VAL A N 1
ATOM 775 C CA . VAL A 1 104 ? 7.143 -4.226 6.498 1.00 90.62 104 VAL A CA 1
ATOM 776 C C . VAL A 1 104 ? 5.939 -3.327 6.214 1.00 90.62 104 VAL A C 1
ATOM 778 O O . VAL A 1 104 ? 5.430 -3.355 5.091 1.00 90.62 104 VAL A O 1
ATOM 781 N N . LEU A 1 105 ? 5.565 -2.451 7.158 1.00 88.25 105 LEU A N 1
ATOM 782 C CA . LEU A 1 105 ? 4.467 -1.478 7.031 1.00 88.25 105 LEU A CA 1
ATOM 783 C C . LEU A 1 105 ? 4.609 -0.581 5.794 1.00 88.25 105 LEU A C 1
ATOM 785 O O . LEU A 1 105 ? 3.621 -0.208 5.149 1.00 88.25 105 LEU A O 1
ATOM 789 N N . ALA A 1 106 ? 5.852 -0.255 5.431 1.00 84.25 106 ALA A N 1
ATOM 790 C CA . ALA A 1 106 ? 6.168 0.495 4.222 1.00 84.25 106 ALA A CA 1
ATOM 791 C C . ALA A 1 106 ? 5.704 -0.196 2.930 1.00 84.25 106 ALA A C 1
ATOM 793 O O . ALA A 1 106 ? 5.502 0.482 1.922 1.00 84.25 106 ALA A O 1
ATOM 794 N N . GLN A 1 107 ? 5.537 -1.518 2.946 1.00 87.38 107 GLN A N 1
ATOM 795 C CA . GLN A 1 107 ? 5.085 -2.313 1.805 1.00 87.38 107 GLN A CA 1
ATOM 796 C C . GLN A 1 107 ? 3.622 -2.714 1.927 1.00 87.38 107 GLN A C 1
ATOM 798 O O . GLN A 1 107 ? 2.831 -2.494 1.008 1.00 87.38 107 GLN A O 1
ATOM 803 N N . VAL A 1 108 ? 3.276 -3.293 3.068 1.00 90.62 108 VAL A N 1
ATOM 804 C CA . VAL A 1 108 ? 1.971 -3.866 3.381 1.00 90.62 108 VAL A CA 1
ATOM 805 C C . VAL A 1 108 ? 1.667 -3.576 4.835 1.00 90.62 108 VAL A C 1
ATOM 807 O O . VAL A 1 108 ? 2.580 -3.588 5.647 1.00 90.62 108 VAL A O 1
ATOM 810 N N . LEU A 1 109 ? 0.412 -3.329 5.198 1.00 90.75 109 LEU A N 1
ATOM 811 C CA . LEU A 1 109 ? 0.047 -3.133 6.605 1.00 90.75 109 LEU A CA 1
ATOM 812 C C . LEU A 1 109 ? -0.042 -4.481 7.321 1.00 90.75 109 LEU A C 1
ATOM 814 O O . LEU A 1 109 ? -1.043 -4.754 7.952 1.00 90.75 109 LEU A O 1
ATOM 818 N N . PHE A 1 110 ? 0.967 -5.333 7.161 1.00 90.00 110 PHE A N 1
ATOM 819 C CA . PHE A 1 110 ? 1.038 -6.629 7.820 1.00 90.00 110 PHE A CA 1
ATOM 820 C C . PHE A 1 110 ? 1.093 -6.436 9.329 1.00 90.00 110 PHE A C 1
ATOM 822 O O . PHE A 1 110 ? 1.870 -5.602 9.802 1.00 90.00 110 PHE A O 1
ATOM 829 N N . ASP A 1 111 ? 0.276 -7.209 10.037 1.00 88.19 111 ASP A N 1
ATOM 830 C CA . ASP A 1 111 ? 0.296 -7.297 11.494 1.00 88.19 111 ASP A CA 1
ATOM 831 C C . ASP A 1 111 ? 0.233 -5.925 12.193 1.00 88.19 111 ASP A C 1
ATOM 833 O O . ASP A 1 111 ? 0.991 -5.599 13.107 1.00 88.19 111 ASP A O 1
ATOM 837 N N . LEU A 1 112 ? -0.660 -5.053 11.711 1.00 88.25 112 LEU A N 1
ATOM 838 C CA . LEU A 1 112 ? -0.785 -3.693 12.218 1.00 88.25 112 LEU A CA 1
ATOM 839 C C . LEU A 1 112 ? -1.175 -3.703 13.701 1.00 88.25 112 LEU A C 1
ATOM 841 O O . LEU A 1 112 ? -2.165 -4.322 14.082 1.00 88.25 112 LEU A O 1
ATOM 845 N N . THR A 1 113 ? -0.467 -2.909 14.504 1.00 84.62 113 THR A N 1
ATOM 846 C CA . THR A 1 113 ? -0.830 -2.558 15.883 1.00 84.62 113 THR A CA 1
ATOM 847 C C . THR A 1 113 ? -1.116 -1.057 15.989 1.00 84.62 113 THR A C 1
ATOM 849 O O . THR A 1 113 ? -0.621 -0.246 15.203 1.00 84.62 113 THR A O 1
ATOM 852 N N . VAL A 1 114 ? -1.966 -0.660 16.940 1.00 77.12 114 VAL A N 1
ATOM 853 C CA . VAL A 1 114 ? -2.375 0.749 17.117 1.00 77.12 114 VAL A CA 1
ATOM 854 C C . VAL A 1 114 ? -1.352 1.549 17.928 1.00 77.12 114 VAL A C 1
ATOM 856 O O . VAL A 1 114 ? -1.219 2.758 17.744 1.00 77.12 114 VAL A O 1
ATOM 859 N N . SER A 1 115 ? -0.600 0.888 18.807 1.00 73.31 115 SER A N 1
ATOM 860 C CA . SER A 1 115 ? 0.536 1.488 19.500 1.00 73.31 115 SER A CA 1
ATOM 861 C C . SER A 1 115 ? 1.573 0.418 19.820 1.00 73.31 115 SER A C 1
ATOM 863 O O . SER A 1 115 ? 1.216 -0.732 20.049 1.00 73.31 115 SER A O 1
ATOM 865 N N . ALA A 1 116 ? 2.847 0.803 19.911 1.00 67.44 116 ALA A N 1
ATOM 866 C CA . ALA A 1 116 ? 3.923 -0.124 20.276 1.00 67.44 116 ALA A CA 1
AT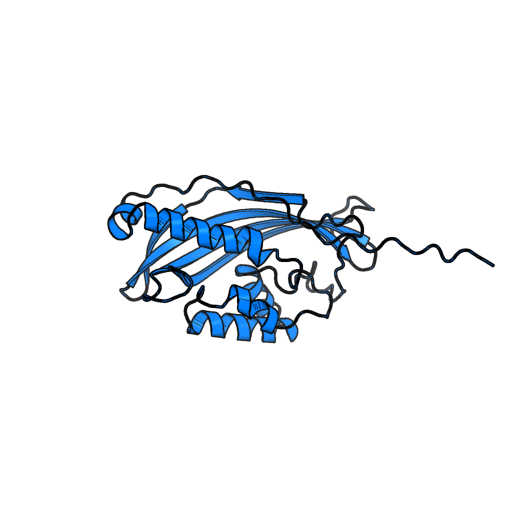OM 867 C C . ALA A 1 116 ? 3.783 -0.693 21.705 1.00 67.44 116 ALA A C 1
ATOM 869 O O . ALA A 1 116 ? 4.430 -1.679 22.043 1.00 67.44 116 ALA A O 1
ATOM 870 N N . GLU A 1 117 ? 2.976 -0.056 22.560 1.00 69.44 117 GLU A N 1
ATOM 871 C CA . GLU A 1 117 ? 2.659 -0.556 23.903 1.00 69.44 117 GLU A CA 1
ATOM 872 C C . GLU A 1 117 ? 1.421 -1.474 23.906 1.00 69.44 117 GLU A C 1
ATOM 874 O O . GLU A 1 117 ? 1.226 -2.241 24.850 1.00 69.44 117 GLU A O 1
ATOM 879 N N . ASP A 1 118 ? 0.597 -1.411 22.855 1.00 69.50 118 ASP A N 1
ATOM 880 C CA . ASP A 1 118 ? -0.603 -2.223 22.671 1.00 69.50 118 ASP A CA 1
ATOM 881 C C . ASP A 1 118 ? -0.246 -3.476 21.865 1.00 69.50 118 ASP A C 1
ATOM 883 O O . ASP A 1 118 ? -0.414 -3.529 20.651 1.00 69.50 118 ASP A O 1
ATOM 887 N N . GLN A 1 119 ? 0.241 -4.500 22.572 1.00 68.25 119 GLN A N 1
ATOM 888 C CA . GLN A 1 119 ? 0.376 -5.874 22.058 1.00 68.25 119 GLN A CA 1
ATOM 889 C C . GLN A 1 119 ? -0.978 -6.619 22.056 1.00 68.25 119 GLN A C 1
ATOM 891 O O . GLN A 1 119 ? -1.042 -7.841 22.195 1.00 68.25 119 GLN A O 1
ATOM 896 N N . GLY A 1 120 ? -2.087 -5.877 22.053 1.00 75.12 120 GLY A N 1
ATOM 897 C CA . GLY A 1 120 ? -3.432 -6.422 22.057 1.00 75.12 120 GLY A CA 1
ATOM 898 C C . GLY A 1 120 ? -3.860 -6.891 20.672 1.00 75.12 120 GLY A C 1
ATOM 899 O O . GLY A 1 120 ? -3.516 -6.286 19.661 1.00 75.12 120 GLY A O 1
ATOM 900 N N . VAL A 1 121 ? -4.680 -7.942 20.649 1.00 85.75 121 VAL A N 1
ATOM 901 C CA . VAL A 1 121 ? -5.354 -8.404 19.432 1.00 85.75 121 VAL A CA 1
ATOM 902 C C . VAL A 1 121 ? -6.310 -7.319 18.928 1.00 85.75 121 VAL A C 1
ATOM 904 O O . VAL A 1 121 ? -7.202 -6.869 19.659 1.00 85.75 121 VAL A O 1
ATOM 907 N N . LEU A 1 122 ? -6.122 -6.919 17.673 1.00 90.75 122 LEU A N 1
ATOM 908 C CA . LEU A 1 122 ? -7.055 -6.122 16.896 1.00 90.75 122 LEU A CA 1
ATOM 909 C C . LEU A 1 122 ? -8.073 -7.032 16.215 1.00 90.75 122 LEU A C 1
ATOM 911 O O . LEU A 1 122 ? -7.732 -8.025 15.584 1.00 90.75 122 LEU A O 1
ATOM 915 N N . GLU A 1 123 ? -9.341 -6.650 16.287 1.00 92.12 123 GLU A N 1
ATOM 916 C CA . GLU A 1 123 ? -10.433 -7.411 15.688 1.00 92.12 123 GLU A CA 1
ATOM 917 C C . GLU A 1 123 ? -11.192 -6.578 14.651 1.00 92.12 123 GLU A C 1
ATOM 919 O O . GLU A 1 123 ? -11.374 -5.358 14.786 1.00 92.12 123 GLU A O 1
ATOM 924 N N . TYR A 1 124 ? -11.723 -7.257 13.632 1.00 92.69 124 TYR A N 1
ATOM 925 C CA . TYR A 1 124 ? -12.687 -6.652 12.721 1.00 92.69 124 TYR A CA 1
ATOM 926 C C . TYR A 1 124 ? -14.000 -6.344 13.427 1.00 92.69 124 TYR A C 1
ATOM 928 O O . TYR A 1 124 ? -14.510 -7.098 14.260 1.00 92.69 124 TYR A O 1
ATOM 936 N N . ARG A 1 125 ? -14.618 -5.240 13.017 1.00 91.38 125 ARG A N 1
ATOM 937 C CA . ARG A 1 125 ? -15.956 -4.901 13.480 1.00 91.38 125 ARG A CA 1
ATOM 938 C C . ARG A 1 125 ? -16.989 -5.899 12.945 1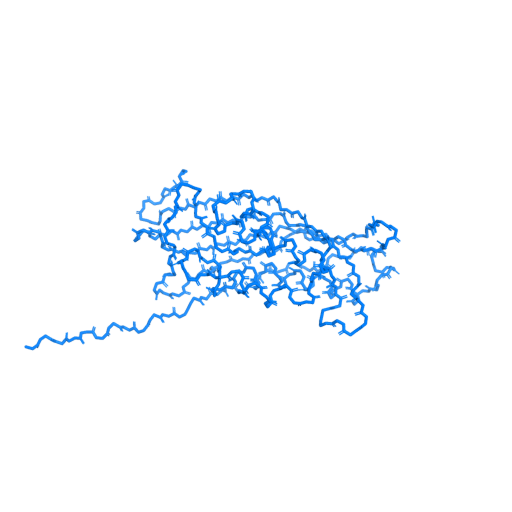.00 91.38 125 ARG A C 1
ATOM 940 O O . ARG A 1 125 ? -16.909 -6.319 11.792 1.00 91.38 125 ARG A O 1
ATOM 947 N N . PRO A 1 126 ? -18.041 -6.205 13.72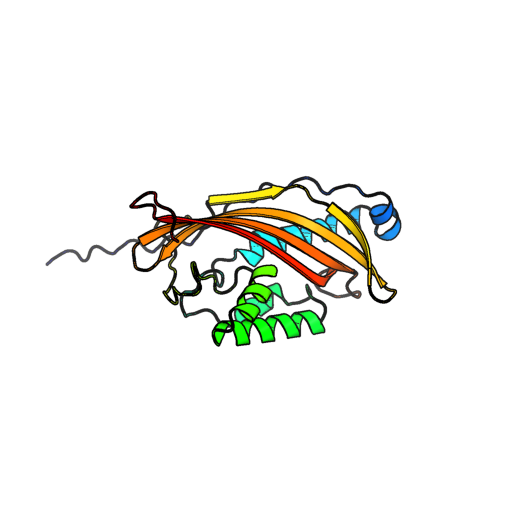4 1.00 91.06 126 PRO A N 1
ATOM 948 C CA . PRO A 1 126 ? -19.084 -7.143 13.306 1.00 91.06 126 PRO A CA 1
ATOM 949 C C . PRO A 1 126 ? -19.955 -6.626 12.148 1.00 91.06 126 PRO A C 1
ATOM 951 O O . PRO A 1 126 ? -20.696 -7.405 11.549 1.00 91.06 126 PRO A O 1
ATOM 954 N N . ASP A 1 127 ? -19.900 -5.323 11.852 1.00 91.75 127 ASP A N 1
ATOM 955 C CA . ASP A 1 127 ? -20.563 -4.711 10.695 1.00 91.75 127 ASP A CA 1
ATOM 956 C C . ASP A 1 127 ? -19.800 -4.942 9.374 1.00 91.75 127 ASP A C 1
ATOM 958 O O . ASP A 1 127 ? -20.368 -4.710 8.307 1.00 91.75 127 ASP A O 1
ATOM 962 N N . GLY A 1 128 ? -18.564 -5.455 9.435 1.00 91.62 128 GLY A N 1
ATOM 963 C CA . GLY A 1 128 ? -17.716 -5.735 8.276 1.00 91.62 128 GLY A CA 1
ATOM 964 C C . GLY A 1 128 ? -17.107 -4.486 7.634 1.00 91.62 128 GLY A C 1
ATOM 965 O O . GLY A 1 128 ? -16.483 -4.585 6.580 1.00 91.62 128 GLY A O 1
ATOM 966 N N . GLU A 1 129 ? -17.268 -3.296 8.215 1.00 93.06 129 GLU A N 1
ATOM 967 C CA . GLU A 1 129 ? -16.653 -2.078 7.685 1.00 93.06 129 GLU A CA 1
ATOM 968 C C . GLU A 1 129 ? -15.209 -1.973 8.180 1.00 93.06 129 GLU A C 1
ATOM 970 O O . GLU A 1 129 ? -14.980 -1.550 9.310 1.00 93.06 129 GLU A O 1
ATOM 975 N N . PHE A 1 130 ? -14.239 -2.352 7.341 1.00 95.00 130 PHE A N 1
ATOM 976 C CA . PHE A 1 130 ? -12.821 -2.241 7.683 1.00 95.00 130 PHE A CA 1
ATOM 977 C C . PHE A 1 130 ? -12.230 -0.934 7.144 1.00 95.00 130 PHE A C 1
ATOM 979 O O . PHE A 1 130 ? -12.104 0.032 7.894 1.00 95.00 130 PHE A O 1
ATOM 986 N N . VAL A 1 131 ? -11.936 -0.843 5.844 1.00 97.06 131 VAL A N 1
ATOM 987 C CA . VAL A 1 131 ? -11.502 0.420 5.222 1.00 97.06 131 VAL A CA 1
ATOM 988 C C . VAL A 1 131 ? -12.732 1.129 4.682 1.00 97.06 131 VAL A C 1
ATOM 990 O O . VAL A 1 131 ? -13.364 0.653 3.743 1.00 97.06 131 VAL A O 1
ATOM 993 N N . THR A 1 132 ? -13.071 2.281 5.249 1.00 97.19 132 THR A N 1
ATOM 994 C CA . THR A 1 132 ? -14.295 3.023 4.887 1.00 97.19 132 THR A CA 1
ATOM 995 C C . THR A 1 132 ? -14.056 4.122 3.859 1.00 97.19 132 THR A C 1
ATOM 997 O O . THR A 1 132 ? -14.970 4.500 3.125 1.00 97.19 132 THR A O 1
ATOM 1000 N N . ALA A 1 133 ? -12.820 4.605 3.762 1.00 97.62 133 ALA A N 1
ATOM 1001 C CA . ALA A 1 133 ? -12.384 5.549 2.747 1.00 97.62 133 ALA A CA 1
ATOM 1002 C C . ALA A 1 133 ? -10.889 5.372 2.486 1.00 97.62 133 ALA A C 1
ATOM 1004 O O . ALA A 1 133 ? -10.124 5.131 3.418 1.00 97.62 133 ALA A O 1
ATOM 1005 N N . GLN A 1 134 ? -10.475 5.530 1.231 1.00 98.25 134 GLN A N 1
ATOM 1006 C CA . GLN A 1 134 ? -9.067 5.664 0.882 1.00 98.25 134 GLN A CA 1
ATOM 1007 C C . GLN A 1 134 ? -8.863 6.461 -0.411 1.00 98.25 134 GLN A C 1
ATOM 1009 O O . GLN A 1 134 ? -9.719 6.473 -1.306 1.00 98.25 134 GLN A O 1
ATOM 1014 N N . SER A 1 135 ? -7.725 7.145 -0.515 1.00 98.12 135 SER A N 1
ATOM 1015 C CA . SER A 1 135 ? -7.354 7.929 -1.693 1.00 98.12 135 SER A CA 1
ATOM 1016 C C . SER A 1 135 ? -5.851 7.985 -1.928 1.00 98.12 135 SER A C 1
ATOM 1018 O O . SER A 1 135 ? -5.076 8.060 -0.977 1.00 98.12 135 SER A O 1
ATOM 1020 N N . LEU A 1 136 ? -5.470 8.057 -3.204 1.00 98.06 136 LEU A N 1
ATOM 1021 C CA . LEU A 1 136 ? -4.113 8.331 -3.659 1.00 98.06 136 LEU A CA 1
ATOM 1022 C C . LEU A 1 136 ? -4.033 9.721 -4.293 1.00 98.06 136 LEU A C 1
ATOM 1024 O O . LEU A 1 136 ? -4.693 9.978 -5.306 1.00 98.06 136 LEU A O 1
ATOM 1028 N N . THR A 1 137 ? -3.214 10.602 -3.720 1.00 97.81 137 THR A N 1
ATOM 1029 C CA . THR A 1 137 ? -3.024 11.983 -4.186 1.00 97.81 137 THR A CA 1
ATOM 1030 C C . THR A 1 137 ? -1.566 12.287 -4.506 1.00 97.81 137 THR A C 1
ATOM 1032 O O . THR A 1 137 ? -0.651 11.542 -4.153 1.00 97.81 137 THR A O 1
ATOM 1035 N N . ASP A 1 138 ? -1.375 13.388 -5.236 1.00 96.44 138 ASP A N 1
ATOM 1036 C CA . ASP A 1 138 ? -0.068 13.947 -5.589 1.00 96.44 138 ASP A CA 1
ATOM 1037 C C . ASP A 1 138 ? 0.915 12.936 -6.210 1.00 96.44 138 ASP A C 1
ATOM 1039 O O . ASP A 1 138 ? 2.086 12.898 -5.820 1.00 96.44 138 ASP A O 1
ATOM 1043 N N . PRO A 1 139 ? 0.478 12.096 -7.175 1.00 97.62 139 PRO A N 1
ATOM 1044 C CA . PRO A 1 139 ? 1.364 11.106 -7.746 1.00 97.62 139 PRO A CA 1
ATOM 1045 C C . PRO A 1 139 ? 2.472 11.773 -8.561 1.00 97.62 139 PRO A C 1
ATOM 1047 O O . PRO A 1 139 ? 2.246 12.708 -9.333 1.00 97.62 139 PRO A O 1
ATOM 1050 N N . THR A 1 140 ? 3.671 11.221 -8.450 1.00 97.25 140 THR A N 1
ATOM 1051 C CA . THR A 1 140 ? 4.824 11.551 -9.285 1.00 97.25 140 THR A CA 1
ATOM 1052 C C . THR A 1 140 ? 5.368 10.275 -9.908 1.00 97.25 140 THR A C 1
ATOM 1054 O O . THR A 1 140 ? 5.366 9.220 -9.276 1.00 97.25 140 THR A O 1
ATOM 1057 N N . VAL A 1 141 ? 5.815 10.375 -11.159 1.00 97.31 141 VAL A N 1
ATOM 1058 C CA . VAL A 1 141 ? 6.590 9.334 -11.835 1.00 97.31 141 VAL A CA 1
ATOM 1059 C C . VAL A 1 141 ? 7.819 10.010 -12.416 1.00 97.31 141 VAL A C 1
ATOM 1061 O O . VAL A 1 141 ? 7.693 10.965 -13.183 1.00 97.31 141 VAL A O 1
ATOM 1064 N N . THR A 1 142 ? 8.998 9.548 -12.023 1.00 96.50 142 THR A N 1
ATOM 1065 C CA . THR A 1 142 ? 10.272 10.084 -12.503 1.00 96.50 142 THR A CA 1
ATOM 1066 C C . THR A 1 142 ? 11.216 8.960 -12.890 1.00 96.50 142 THR A C 1
ATOM 1068 O O . THR A 1 142 ? 11.146 7.851 -12.370 1.00 96.50 142 THR A O 1
ATOM 1071 N N . THR A 1 143 ? 12.130 9.244 -13.810 1.00 96.69 143 THR A N 1
ATOM 1072 C CA . THR A 1 143 ? 13.211 8.319 -14.155 1.00 96.69 143 THR A CA 1
ATOM 1073 C C . THR A 1 143 ? 14.292 8.345 -13.084 1.00 96.69 143 THR A C 1
ATOM 1075 O O . THR A 1 143 ? 14.684 9.426 -12.633 1.00 96.69 143 THR A O 1
ATOM 1078 N N . ILE A 1 144 ? 14.834 7.181 -12.751 1.00 95.88 144 ILE A N 1
ATOM 1079 C CA . ILE A 1 144 ? 15.971 7.022 -11.840 1.00 95.88 144 ILE A CA 1
ATOM 1080 C C . ILE A 1 144 ? 17.047 6.149 -12.485 1.00 95.88 144 ILE A C 1
ATOM 1082 O O . ILE A 1 144 ? 16.744 5.352 -13.366 1.00 95.88 144 ILE A O 1
ATOM 1086 N N . ASP A 1 145 ? 18.285 6.288 -12.019 1.00 95.00 145 ASP A N 1
ATOM 1087 C CA . ASP A 1 145 ? 19.385 5.368 -12.316 1.00 95.00 145 ASP A CA 1
ATOM 1088 C C . ASP A 1 145 ? 19.826 4.737 -10.995 1.00 95.00 145 ASP A C 1
ATOM 1090 O O . ASP A 1 145 ? 20.240 5.444 -10.070 1.00 95.00 145 ASP A O 1
ATOM 1094 N N . ILE A 1 146 ? 19.687 3.417 -10.891 1.00 89.31 146 ILE A N 1
ATOM 1095 C CA . ILE A 1 146 ? 20.173 2.642 -9.749 1.00 89.31 146 ILE A CA 1
ATOM 1096 C C . ILE A 1 146 ? 21.235 1.697 -10.289 1.00 89.31 146 ILE A C 1
ATOM 1098 O O . ILE A 1 146 ? 20.941 0.809 -11.084 1.00 89.31 146 ILE A O 1
ATOM 1102 N N . GLU A 1 147 ? 22.481 1.917 -9.874 1.00 87.12 147 GLU A N 1
ATOM 1103 C CA . GLU A 1 147 ? 23.625 1.079 -10.252 1.00 87.12 147 GLU A CA 1
ATOM 1104 C C . GLU A 1 147 ? 23.802 0.915 -11.779 1.00 87.12 147 GLU A C 1
ATOM 1106 O O . GLU A 1 147 ? 24.237 -0.133 -12.258 1.00 87.12 147 GLU A O 1
ATOM 1111 N N . GLY A 1 148 ? 23.493 1.958 -12.561 1.00 92.25 148 GLY A N 1
ATOM 1112 C CA . GLY A 1 148 ? 23.601 1.928 -14.023 1.00 92.25 148 GLY A CA 1
ATOM 1113 C C . GLY A 1 148 ? 22.423 1.261 -14.740 1.00 92.25 148 GLY A C 1
ATOM 1114 O O . GLY A 1 148 ? 22.528 0.981 -15.938 1.00 92.25 148 GLY A O 1
ATOM 1115 N N . THR A 1 149 ? 21.338 0.961 -14.020 1.00 94.56 149 THR A N 1
ATOM 1116 C CA . THR A 1 149 ? 20.080 0.461 -14.581 1.00 94.56 149 THR A CA 1
ATOM 1117 C C . THR A 1 149 ? 19.008 1.540 -14.475 1.00 94.56 149 THR A C 1
ATOM 1119 O O . THR A 1 149 ? 18.647 1.962 -13.371 1.00 94.56 149 THR A O 1
ATOM 1122 N N . ASP A 1 150 ? 18.477 1.948 -15.630 1.00 96.25 150 ASP A N 1
ATOM 1123 C CA . ASP A 1 150 ? 17.347 2.871 -15.712 1.00 96.25 150 ASP A CA 1
ATOM 1124 C C . ASP A 1 150 ? 16.096 2.238 -15.084 1.00 96.25 150 ASP A C 1
ATOM 1126 O O . ASP A 1 150 ? 15.720 1.102 -15.388 1.00 96.25 150 ASP A O 1
ATOM 1130 N N . GLY A 1 151 ? 15.410 3.011 -14.249 1.00 96.62 151 GLY A N 1
ATOM 1131 C CA . GLY A 1 151 ? 14.173 2.624 -13.587 1.00 96.62 151 GLY A CA 1
ATOM 1132 C C . GLY A 1 151 ? 13.166 3.763 -13.495 1.00 96.62 151 GLY A C 1
ATOM 1133 O O . GLY A 1 151 ? 13.386 4.873 -13.993 1.00 96.62 151 GLY A O 1
ATOM 1134 N N . LEU A 1 152 ? 12.060 3.484 -12.813 1.00 97.38 152 LEU A N 1
ATOM 1135 C CA . LEU A 1 152 ? 11.048 4.473 -12.455 1.00 97.38 152 LEU A CA 1
ATOM 1136 C C . LEU A 1 152 ? 10.990 4.623 -10.939 1.00 97.38 152 LEU A C 1
ATOM 1138 O O . LEU A 1 152 ? 10.960 3.628 -10.228 1.00 97.38 152 LEU A O 1
ATOM 1142 N N . ARG A 1 153 ? 10.909 5.855 -10.446 1.00 97.69 153 ARG A N 1
ATOM 1143 C CA . ARG A 1 153 ? 10.420 6.144 -9.101 1.00 97.69 153 ARG A CA 1
ATOM 1144 C C . ARG A 1 153 ? 8.975 6.581 -9.198 1.00 97.69 153 ARG A C 1
ATOM 1146 O O . ARG A 1 153 ? 8.666 7.520 -9.933 1.00 97.69 153 ARG A O 1
ATOM 1153 N N . ILE A 1 154 ? 8.112 5.935 -8.429 1.00 97.69 154 ILE A N 1
ATOM 1154 C CA . ILE A 1 154 ? 6.718 6.336 -8.267 1.00 97.69 154 ILE A CA 1
ATOM 1155 C C . ILE A 1 154 ? 6.507 6.734 -6.821 1.00 97.69 154 ILE A C 1
ATOM 1157 O O . ILE A 1 154 ? 6.804 5.948 -5.930 1.00 97.69 154 ILE A O 1
ATOM 1161 N N . ALA A 1 155 ? 5.993 7.938 -6.586 1.00 97.69 155 ALA A N 1
ATOM 1162 C CA . ALA A 1 155 ? 5.656 8.390 -5.243 1.00 97.69 155 ALA A CA 1
ATOM 1163 C C . ALA A 1 155 ? 4.265 9.013 -5.195 1.00 97.69 155 ALA A C 1
ATOM 1165 O O . ALA A 1 155 ? 3.840 9.628 -6.171 1.00 97.69 155 ALA A O 1
ATOM 1166 N N . PHE A 1 156 ? 3.568 8.850 -4.076 1.00 97.88 156 PHE A N 1
ATOM 1167 C CA . PHE A 1 156 ? 2.228 9.388 -3.840 1.00 97.88 156 PHE A CA 1
ATOM 1168 C C . PHE A 1 156 ? 1.923 9.453 -2.340 1.00 97.88 156 PHE A C 1
ATOM 1170 O O . PHE A 1 156 ? 2.561 8.775 -1.533 1.00 97.88 156 PHE A O 1
ATOM 1177 N N . ALA A 1 157 ? 0.915 10.240 -1.973 1.00 97.69 157 ALA A N 1
ATOM 1178 C CA . ALA A 1 157 ? 0.300 10.168 -0.653 1.00 97.69 157 ALA A CA 1
ATOM 1179 C C . ALA A 1 157 ? -0.897 9.206 -0.696 1.00 97.69 157 ALA A C 1
ATOM 1181 O O . ALA A 1 157 ? -1.748 9.314 -1.578 1.00 97.69 157 ALA A O 1
ATOM 1182 N N . HIS A 1 158 ? -0.958 8.266 0.244 1.00 97.56 158 HIS A N 1
ATOM 1183 C CA . HIS A 1 158 ? -2.059 7.329 0.435 1.00 97.56 158 HIS A CA 1
ATOM 1184 C C . HIS A 1 158 ? -2.731 7.571 1.779 1.00 97.56 158 HIS A C 1
ATOM 1186 O O . HIS A 1 158 ? -2.166 7.225 2.816 1.00 97.56 158 HIS A O 1
ATOM 1192 N N . THR A 1 159 ? -3.945 8.108 1.759 1.00 97.81 159 THR A N 1
ATOM 1193 C CA . THR A 1 159 ? -4.762 8.268 2.965 1.00 97.81 159 THR A CA 1
ATOM 1194 C C . THR A 1 159 ? -5.787 7.148 3.040 1.00 97.81 159 THR A C 1
ATOM 1196 O O . THR A 1 159 ? -6.474 6.910 2.049 1.00 97.81 159 THR A O 1
ATOM 1199 N N . ALA A 1 160 ? -5.924 6.496 4.195 1.00 97.38 160 ALA A N 1
ATOM 1200 C CA . ALA A 1 160 ? -6.944 5.485 4.465 1.00 97.38 160 ALA A CA 1
ATOM 1201 C C . ALA A 1 160 ? -7.563 5.671 5.859 1.00 97.38 160 ALA A C 1
ATOM 1203 O O . ALA A 1 160 ? -6.864 6.004 6.815 1.00 97.38 160 ALA A O 1
ATOM 1204 N N . THR A 1 161 ? -8.870 5.425 5.967 1.00 97.31 161 THR A N 1
ATOM 1205 C CA . THR A 1 161 ? -9.619 5.404 7.231 1.00 97.31 161 THR A CA 1
ATOM 1206 C C . THR A 1 161 ? -10.076 3.979 7.524 1.00 97.31 161 THR A C 1
ATOM 1208 O O . THR A 1 161 ? -10.930 3.434 6.818 1.00 97.31 161 THR A O 1
ATOM 1211 N N . MET A 1 162 ? -9.507 3.394 8.572 1.00 95.88 162 MET A N 1
ATOM 1212 C CA . MET A 1 162 ? -9.734 2.027 9.032 1.00 95.88 162 MET A CA 1
ATOM 1213 C C . MET A 1 162 ? -10.586 2.027 10.299 1.00 95.88 162 MET A C 1
ATOM 1215 O O . MET A 1 162 ? -10.423 2.892 11.160 1.00 95.88 162 MET A O 1
ATOM 1219 N N . ARG A 1 163 ? -11.474 1.045 10.435 1.00 95.75 163 ARG A N 1
ATOM 1220 C CA . ARG A 1 163 ? -12.274 0.822 11.639 1.00 95.75 163 ARG A CA 1
ATOM 1221 C C . ARG A 1 163 ? -12.026 -0.580 12.169 1.00 95.75 163 ARG A C 1
ATOM 1223 O O . ARG A 1 163 ? -12.041 -1.549 11.416 1.00 95.75 163 ARG A O 1
ATOM 1230 N N . MET A 1 164 ? -11.807 -0.673 13.470 1.00 94.38 164 MET A N 1
ATOM 1231 C CA . MET A 1 164 ? -11.378 -1.900 14.145 1.00 94.38 164 MET A CA 1
ATOM 1232 C C . MET A 1 164 ? -11.836 -1.888 15.605 1.00 94.38 164 MET A C 1
ATOM 1234 O O . MET A 1 164 ? -12.463 -0.927 16.063 1.00 94.38 164 MET A O 1
ATOM 1238 N N . ILE A 1 165 ? -11.544 -2.960 16.328 1.00 92.81 165 ILE A N 1
ATOM 1239 C CA . ILE A 1 165 ? -11.750 -3.080 17.769 1.00 92.81 165 ILE A CA 1
ATOM 1240 C C . ILE A 1 165 ? -10.399 -3.413 18.410 1.00 92.81 165 ILE A C 1
ATOM 1242 O O . ILE A 1 165 ? -9.752 -4.354 17.973 1.00 92.81 165 ILE A O 1
ATOM 1246 N N . SER A 1 166 ? -10.000 -2.681 19.456 1.00 90.81 166 SER A N 1
ATOM 1247 C CA . SER A 1 166 ? -8.893 -3.071 20.351 1.00 90.81 166 SER A CA 1
ATOM 1248 C C . SER A 1 166 ? -9.445 -3.260 21.761 1.00 90.81 166 SER A C 1
ATOM 1250 O O . SER A 1 166 ? -10.096 -2.362 22.305 1.00 90.81 166 SER A O 1
ATOM 1252 N N . GLY A 1 167 ? -9.271 -4.450 22.343 1.00 87.12 167 GLY A N 1
ATOM 1253 C CA . GLY A 1 167 ? -9.713 -4.739 23.715 1.00 87.12 167 GLY A CA 1
ATOM 1254 C C . GLY A 1 167 ? -11.211 -4.498 23.976 1.00 87.12 167 GLY A C 1
ATOM 1255 O O . GLY A 1 167 ? -11.599 -4.151 25.093 1.00 87.12 167 GLY A O 1
ATOM 1256 N N . GLY A 1 168 ? -12.061 -4.641 22.952 1.00 89.00 168 GLY A N 1
ATOM 1257 C CA . GLY A 1 168 ? -13.502 -4.353 23.013 1.00 89.00 168 GLY A CA 1
ATOM 1258 C C . GLY A 1 168 ? -13.888 -2.885 22.783 1.00 89.00 168 GLY A C 1
ATOM 1259 O O . GLY A 1 168 ? -15.080 -2.573 22.744 1.00 89.00 168 GLY A O 1
ATOM 1260 N N . THR A 1 169 ? -12.915 -1.992 22.598 1.00 91.00 169 THR A N 1
ATOM 1261 C CA . THR A 1 169 ? -13.138 -0.576 22.289 1.00 91.00 169 THR A CA 1
ATOM 1262 C C . THR A 1 169 ? -13.173 -0.370 20.773 1.00 91.00 169 THR A C 1
ATOM 1264 O O . THR A 1 169 ? -12.210 -0.733 20.098 1.00 91.00 169 THR A O 1
ATOM 1267 N N . PRO A 1 170 ? -14.250 0.205 20.206 1.00 94.12 170 PRO A N 1
ATOM 1268 C CA . PRO A 1 170 ? -14.304 0.537 18.788 1.00 94.12 170 PRO A CA 1
ATOM 1269 C C . PRO A 1 170 ? -13.395 1.726 18.468 1.00 94.12 170 PRO A C 1
ATOM 1271 O O . PRO A 1 170 ? -13.522 2.793 19.071 1.00 94.12 170 PRO A O 1
ATOM 1274 N N . LEU A 1 171 ? -12.522 1.551 17.479 1.00 93.94 171 LEU A N 1
ATOM 1275 C CA . LEU A 1 171 ? -11.544 2.545 17.053 1.00 93.94 171 LEU A CA 1
ATOM 1276 C C . LEU A 1 171 ? -11.752 2.945 15.592 1.00 93.94 171 LEU A C 1
ATOM 1278 O O . LEU A 1 171 ? -12.113 2.119 14.749 1.00 93.94 171 LEU A O 1
ATOM 1282 N N . THR A 1 172 ? -11.444 4.204 15.289 1.00 95.88 172 THR A N 1
ATOM 1283 C CA . THR A 1 172 ? -11.215 4.689 13.925 1.00 95.88 172 THR A CA 1
ATOM 1284 C C . THR A 1 172 ? -9.780 5.192 13.813 1.00 95.88 172 THR A C 1
ATOM 1286 O O . THR A 1 172 ? -9.404 6.134 14.504 1.00 95.88 172 THR A O 1
ATOM 1289 N N . ALA A 1 173 ? -8.994 4.600 12.918 1.00 94.00 173 ALA A N 1
ATOM 1290 C CA . ALA A 1 173 ? -7.648 5.047 12.583 1.00 94.00 173 ALA A CA 1
ATOM 1291 C C . ALA A 1 173 ? -7.658 5.729 11.212 1.00 94.00 173 ALA A C 1
ATOM 1293 O O . ALA A 1 173 ? -8.109 5.143 10.229 1.00 94.00 173 ALA A O 1
ATOM 1294 N N . THR A 1 174 ? -7.155 6.958 11.123 1.00 95.38 174 THR A N 1
ATOM 1295 C CA . THR A 1 174 ? -6.880 7.615 9.840 1.00 95.38 174 THR A CA 1
ATOM 1296 C C . THR A 1 174 ? -5.380 7.751 9.677 1.00 95.38 174 THR A C 1
ATOM 1298 O O . THR A 1 174 ? -4.718 8.326 10.533 1.00 95.38 174 THR A O 1
ATOM 1301 N N . MET A 1 175 ? -4.852 7.235 8.573 1.00 94.00 175 MET A N 1
ATOM 1302 C CA . MET A 1 175 ? -3.423 7.236 8.285 1.00 94.00 175 MET A CA 1
ATOM 1303 C C . MET A 1 175 ? -3.174 7.815 6.899 1.00 94.00 175 MET A C 1
ATOM 1305 O O . MET A 1 175 ? -3.847 7.433 5.943 1.00 94.00 175 MET A O 1
ATOM 1309 N N . THR A 1 176 ? -2.166 8.674 6.788 1.00 96.19 176 THR A N 1
ATOM 1310 C CA . THR A 1 176 ? -1.585 9.131 5.527 1.00 96.19 176 THR A CA 1
ATOM 1311 C C . THR A 1 176 ? -0.167 8.583 5.411 1.00 96.19 176 THR A C 1
ATOM 1313 O O . THR A 1 176 ? 0.693 8.884 6.231 1.00 96.19 176 THR A O 1
ATOM 1316 N N . ARG A 1 177 ? 0.081 7.776 4.377 1.00 95.12 177 ARG A N 1
ATOM 1317 C CA . ARG A 1 177 ? 1.397 7.232 4.020 1.00 95.12 177 ARG A CA 1
ATOM 1318 C C . ARG A 1 177 ? 1.954 7.978 2.813 1.00 95.12 177 ARG A C 1
ATOM 1320 O O . ARG A 1 177 ? 1.349 7.947 1.743 1.00 95.12 177 ARG A O 1
ATOM 1327 N N . HIS A 1 178 ? 3.116 8.595 2.946 1.00 96.94 178 HIS A N 1
ATOM 1328 C CA . HIS A 1 178 ? 3.913 9.104 1.837 1.00 96.94 178 HIS A CA 1
ATOM 1329 C C . HIS A 1 178 ? 4.837 7.993 1.349 1.00 96.94 178 HIS A C 1
ATOM 1331 O O . HIS A 1 178 ? 5.883 7.716 1.939 1.00 96.94 178 HIS A O 1
ATOM 1337 N N . LEU A 1 179 ? 4.416 7.333 0.276 1.00 96.75 179 LEU A N 1
ATOM 1338 C CA . LEU A 1 179 ? 5.090 6.164 -0.267 1.00 96.75 179 LEU A CA 1
ATOM 1339 C C . LEU A 1 179 ? 5.940 6.562 -1.465 1.00 96.75 179 LEU A C 1
ATOM 1341 O O . LEU A 1 179 ? 5.507 7.358 -2.301 1.00 96.75 179 LEU A O 1
ATOM 1345 N N . SER A 1 180 ? 7.132 5.977 -1.573 1.00 97.00 180 SER A N 1
ATOM 1346 C CA . SER A 1 180 ? 7.868 5.929 -2.833 1.00 97.00 180 SER A CA 1
ATOM 1347 C C . SER A 1 180 ? 8.371 4.521 -3.119 1.00 97.00 180 SER A C 1
ATOM 1349 O O . SER A 1 180 ? 8.815 3.826 -2.208 1.00 97.00 180 SER A O 1
ATOM 1351 N N . TYR A 1 181 ? 8.290 4.116 -4.383 1.00 97.00 181 TYR A N 1
ATOM 1352 C CA . TYR A 1 181 ? 8.755 2.833 -4.892 1.00 97.00 181 TYR A CA 1
ATOM 1353 C C . TYR A 1 181 ? 9.709 3.083 -6.050 1.00 97.00 181 TYR A C 1
ATOM 1355 O O . TYR A 1 181 ? 9.359 3.779 -7.007 1.00 97.00 181 TYR A O 1
ATOM 1363 N N . ASP A 1 182 ? 10.893 2.492 -5.971 1.00 97.56 182 ASP A N 1
ATOM 1364 C CA . ASP A 1 182 ? 11.834 2.425 -7.078 1.00 97.56 182 ASP A CA 1
ATOM 1365 C C . ASP A 1 182 ? 11.634 1.101 -7.808 1.00 97.56 182 ASP A C 1
ATOM 1367 O O . ASP A 1 182 ? 11.585 0.035 -7.187 1.00 97.56 182 ASP A O 1
ATOM 1371 N N . LEU A 1 183 ? 11.524 1.179 -9.130 1.00 97.19 183 LEU A N 1
ATOM 1372 C CA . LEU A 1 183 ? 11.119 0.083 -9.991 1.00 97.19 183 LEU A CA 1
ATOM 1373 C C . LEU A 1 183 ? 12.138 -0.162 -11.100 1.00 97.19 183 LEU A C 1
ATOM 1375 O O . LEU A 1 183 ? 12.563 0.774 -11.783 1.00 97.19 183 LEU A O 1
ATOM 1379 N N . TRP A 1 184 ? 12.435 -1.432 -11.356 1.00 97.44 184 TRP A N 1
ATOM 1380 C CA . TRP A 1 184 ? 13.078 -1.885 -12.590 1.00 97.44 184 TRP A CA 1
ATOM 1381 C C . TRP A 1 184 ? 12.099 -2.678 -13.455 1.00 97.44 184 TRP A C 1
ATOM 1383 O O . TRP A 1 184 ? 11.211 -3.337 -12.913 1.00 97.44 184 TRP A O 1
ATOM 1393 N N . PRO A 1 185 ? 12.265 -2.686 -14.789 1.00 95.88 185 PRO A N 1
ATOM 1394 C CA . PRO A 1 185 ? 11.593 -3.667 -15.627 1.00 95.88 185 PRO A CA 1
ATOM 1395 C C . PRO A 1 185 ? 11.985 -5.084 -15.195 1.00 95.88 185 PRO A C 1
ATOM 1397 O O . PRO A 1 185 ? 13.170 -5.414 -15.104 1.00 95.88 185 PRO A O 1
ATOM 1400 N N . ALA A 1 186 ? 10.994 -5.931 -14.952 1.00 95.56 186 ALA A N 1
ATOM 1401 C CA . ALA A 1 186 ? 11.222 -7.328 -14.635 1.00 95.56 186 ALA A CA 1
ATOM 1402 C C . ALA A 1 186 ? 11.714 -8.097 -15.883 1.00 95.56 186 ALA A C 1
ATOM 1404 O O . ALA A 1 186 ? 11.396 -7.734 -17.024 1.00 95.56 186 ALA A O 1
ATOM 1405 N N . PRO A 1 187 ? 12.481 -9.188 -15.711 1.00 93.88 187 PRO A N 1
ATOM 1406 C CA . PRO A 1 187 ? 12.899 -10.033 -16.818 1.00 93.88 187 PRO A CA 1
ATOM 1407 C C . PRO A 1 187 ? 11.693 -10.686 -17.501 1.00 93.88 187 PRO A C 1
ATOM 1409 O O . PRO A 1 187 ? 10.670 -10.985 -16.882 1.00 93.88 187 PRO A O 1
ATOM 1412 N N . ALA A 1 188 ? 11.837 -10.967 -18.797 1.00 93.19 188 ALA A N 1
ATOM 1413 C CA . ALA A 1 188 ? 10.792 -11.615 -19.578 1.00 93.19 188 ALA A CA 1
ATOM 1414 C C . ALA A 1 188 ? 10.351 -12.947 -18.942 1.00 93.19 188 ALA A C 1
ATOM 1416 O O . ALA A 1 188 ? 11.179 -13.804 -18.634 1.00 93.19 188 ALA A O 1
ATOM 1417 N N . GLY A 1 189 ? 9.037 -13.128 -18.801 1.00 89.88 189 GLY A N 1
ATOM 1418 C CA . GLY A 1 189 ? 8.443 -14.313 -18.177 1.00 89.88 189 GLY A CA 1
ATOM 1419 C C . GLY A 1 189 ? 8.189 -14.183 -16.675 1.00 89.88 189 GLY A C 1
ATOM 1420 O O . GLY A 1 189 ? 7.633 -15.115 -16.099 1.00 89.88 189 GLY A O 1
ATOM 1421 N N . ASN A 1 190 ? 8.545 -13.055 -16.048 1.00 93.56 190 ASN A N 1
ATOM 1422 C CA . ASN A 1 190 ? 8.055 -12.743 -14.709 1.00 93.56 190 ASN A CA 1
ATOM 1423 C C . ASN A 1 190 ? 6.525 -12.530 -14.728 1.00 93.56 190 ASN A C 1
ATOM 1425 O O . ASN A 1 190 ? 5.958 -12.113 -15.740 1.00 93.56 190 ASN A O 1
ATOM 1429 N N . ALA A 1 191 ? 5.865 -12.859 -13.616 1.00 90.06 191 ALA A N 1
ATOM 1430 C CA . ALA A 1 191 ? 4.433 -12.664 -13.431 1.00 90.06 191 ALA A CA 1
ATOM 1431 C C . ALA A 1 191 ? 4.043 -11.178 -13.428 1.00 90.06 191 ALA A C 1
ATOM 1433 O O . ALA A 1 191 ? 2.979 -10.843 -13.945 1.00 90.06 191 ALA A O 1
ATOM 1434 N N . GLN A 1 192 ? 4.908 -10.314 -12.887 1.00 92.38 192 GLN A N 1
ATOM 1435 C CA . GLN A 1 192 ? 4.759 -8.861 -12.925 1.00 92.38 192 GLN A CA 1
ATOM 1436 C C . GLN A 1 192 ? 5.793 -8.256 -13.883 1.00 92.38 192 GLN A C 1
ATOM 1438 O O . GLN A 1 192 ? 6.923 -8.745 -13.949 1.00 92.38 192 GLN A O 1
ATOM 1443 N N . PRO A 1 193 ? 5.443 -7.217 -14.656 1.00 94.81 193 PRO A N 1
ATOM 1444 C CA . PRO A 1 193 ? 6.375 -6.552 -15.559 1.00 94.81 193 PRO A CA 1
ATOM 1445 C C . PRO A 1 193 ? 7.338 -5.595 -14.841 1.00 94.81 193 PRO A C 1
ATOM 1447 O O . PRO A 1 193 ? 8.316 -5.179 -15.466 1.00 94.81 193 PRO A O 1
ATOM 1450 N N . TRP A 1 194 ? 7.114 -5.275 -13.561 1.00 96.56 194 TRP A N 1
ATOM 1451 C CA . TRP A 1 194 ? 8.000 -4.435 -12.754 1.00 96.56 194 TRP A CA 1
ATOM 1452 C C . TRP A 1 194 ? 8.459 -5.139 -11.478 1.00 96.56 194 TRP A C 1
ATOM 1454 O O . TRP A 1 194 ? 7.717 -5.879 -10.838 1.00 96.56 194 TRP A O 1
ATOM 1464 N N . TRP A 1 195 ? 9.706 -4.873 -11.104 1.00 97.06 195 TRP A N 1
ATOM 1465 C CA . TRP A 1 195 ? 10.283 -5.242 -9.821 1.00 97.06 195 TRP A CA 1
ATOM 1466 C C . TRP A 1 195 ? 10.424 -4.023 -8.935 1.00 97.06 195 TRP A C 1
ATOM 1468 O O . TRP A 1 195 ? 11.074 -3.060 -9.330 1.00 97.06 195 TRP A O 1
ATOM 1478 N N . ILE A 1 196 ? 9.916 -4.113 -7.710 1.00 96.81 196 ILE A N 1
ATOM 1479 C CA . ILE A 1 196 ? 10.253 -3.194 -6.628 1.00 96.81 196 ILE A CA 1
ATOM 1480 C C . ILE A 1 196 ? 11.666 -3.519 -6.149 1.00 96.81 196 ILE A C 1
ATOM 1482 O O . ILE A 1 196 ? 11.963 -4.645 -5.738 1.00 96.81 196 ILE A O 1
ATOM 1486 N N . VAL A 1 197 ? 12.546 -2.525 -6.239 1.00 96.25 197 VAL A N 1
ATOM 1487 C CA . VAL A 1 197 ? 13.975 -2.656 -5.910 1.00 96.25 197 VAL A CA 1
ATOM 1488 C C . VAL A 1 197 ? 14.374 -1.831 -4.696 1.00 96.25 197 VAL A C 1
ATOM 1490 O O . VAL A 1 197 ? 15.399 -2.122 -4.082 1.00 96.25 197 VAL A O 1
ATOM 1493 N N . ASN A 1 198 ? 13.570 -0.830 -4.341 1.00 95.25 198 ASN A N 1
ATOM 1494 C CA . ASN A 1 198 ? 13.721 -0.021 -3.139 1.00 95.25 198 ASN A CA 1
ATOM 1495 C C . ASN A 1 198 ? 12.399 0.696 -2.820 1.00 95.25 198 ASN A C 1
ATOM 1497 O O . ASN A 1 198 ? 11.544 0.847 -3.698 1.00 95.25 198 ASN A O 1
ATOM 1501 N N . TRP A 1 199 ? 12.242 1.159 -1.582 1.00 95.12 199 TRP A N 1
ATOM 1502 C CA . TRP A 1 199 ? 11.075 1.917 -1.149 1.00 95.12 199 TRP A CA 1
ATOM 1503 C C . TRP A 1 199 ? 11.401 2.902 -0.035 1.00 95.12 199 TRP A C 1
ATOM 1505 O O . TRP A 1 199 ? 12.428 2.813 0.636 1.00 95.12 199 TRP A O 1
ATOM 1515 N N . SER A 1 200 ? 10.485 3.835 0.189 1.00 94.00 200 SER A N 1
ATOM 1516 C CA . SER A 1 200 ? 10.478 4.659 1.389 1.00 94.00 200 SER A CA 1
ATOM 1517 C C . SER A 1 200 ? 9.058 4.881 1.875 1.00 94.00 200 SER A C 1
ATOM 1519 O O . SER A 1 200 ? 8.144 5.064 1.068 1.00 94.00 200 SER A O 1
ATOM 1521 N N . LEU A 1 201 ? 8.919 4.972 3.189 1.00 94.50 201 LEU A N 1
ATOM 1522 C CA . LEU A 1 201 ? 7.700 5.380 3.857 1.00 94.50 201 LEU A CA 1
ATOM 1523 C C . LEU A 1 201 ? 8.015 6.545 4.790 1.00 94.50 201 LEU A C 1
ATOM 1525 O O . LEU A 1 201 ? 8.961 6.487 5.572 1.00 94.50 201 LEU A O 1
ATOM 1529 N N . ASP A 1 202 ? 7.170 7.559 4.724 1.00 93.00 202 ASP A N 1
ATOM 1530 C CA . ASP A 1 202 ? 6.886 8.439 5.849 1.00 93.00 202 ASP A CA 1
ATOM 1531 C C . ASP A 1 202 ? 5.386 8.333 6.134 1.00 93.00 202 ASP A C 1
ATOM 1533 O O . ASP A 1 202 ? 4.600 8.178 5.196 1.00 93.00 202 ASP A O 1
ATOM 1537 N N . TYR A 1 203 ? 4.971 8.343 7.396 1.00 90.50 203 TYR A N 1
ATOM 1538 C CA . TYR A 1 203 ? 3.552 8.250 7.719 1.00 90.50 203 TYR A CA 1
ATOM 1539 C C . TYR A 1 203 ? 3.178 9.169 8.867 1.00 90.50 203 TYR A C 1
ATOM 1541 O O . TYR A 1 203 ? 3.947 9.418 9.792 1.00 90.50 203 TYR A O 1
ATOM 1549 N N . GLU A 1 204 ? 1.940 9.625 8.807 1.00 91.94 204 GLU A N 1
ATOM 1550 C CA . GLU A 1 204 ? 1.269 10.317 9.889 1.00 91.94 204 GLU A CA 1
ATOM 1551 C C . GLU A 1 204 ? -0.114 9.701 10.075 1.00 91.94 204 GLU A C 1
ATOM 1553 O O . GLU A 1 204 ? -0.720 9.184 9.131 1.00 91.94 204 GLU A O 1
ATOM 1558 N N . GLY A 1 205 ? -0.620 9.728 11.299 1.00 90.19 205 GLY A N 1
ATOM 1559 C CA . GLY A 1 205 ? -1.930 9.179 11.583 1.00 90.19 205 GLY A CA 1
ATOM 1560 C C . GLY A 1 205 ? -2.480 9.626 12.921 1.00 90.19 205 GLY A C 1
ATOM 1561 O O . GLY A 1 205 ? -1.767 10.155 13.771 1.00 90.19 205 GLY A O 1
ATOM 1562 N N . GLU A 1 206 ? -3.775 9.408 13.072 1.00 92.50 206 GLU A N 1
ATOM 1563 C CA . GLU A 1 206 ? -4.527 9.630 14.297 1.00 92.50 206 GLU A CA 1
ATOM 1564 C C . GLU A 1 206 ? -5.437 8.426 14.518 1.00 92.50 206 GLU A C 1
ATOM 1566 O O . GLU A 1 206 ? -6.043 7.910 13.572 1.00 92.50 206 GLU A O 1
ATOM 1571 N N . VAL A 1 207 ? -5.549 7.993 15.771 1.00 92.12 207 VAL A N 1
ATOM 1572 C CA . VAL A 1 207 ? -6.477 6.938 16.173 1.00 92.12 207 VAL A CA 1
ATOM 1573 C C . VAL A 1 207 ? -7.435 7.502 17.204 1.00 92.12 207 VAL A C 1
ATOM 1575 O O . VAL A 1 207 ? -7.012 8.120 18.172 1.00 92.12 207 VAL A O 1
ATOM 1578 N N . ILE A 1 208 ? -8.729 7.306 16.977 1.00 94.19 208 ILE A N 1
ATOM 1579 C CA . ILE A 1 208 ? -9.817 7.852 17.786 1.00 94.19 208 ILE A CA 1
ATOM 1580 C C . ILE A 1 208 ? -10.585 6.694 18.418 1.00 94.19 208 ILE A C 1
ATOM 1582 O O . ILE A 1 208 ? -11.021 5.782 17.711 1.00 94.19 208 ILE A O 1
ATOM 1586 N N . ASP A 1 209 ? -10.809 6.765 19.729 1.00 93.56 209 ASP A N 1
ATOM 1587 C CA . ASP A 1 209 ? -11.807 5.941 20.413 1.00 93.56 209 ASP A CA 1
ATOM 1588 C C . ASP A 1 209 ? -13.204 6.476 20.077 1.00 93.56 209 ASP A C 1
ATOM 1590 O O . ASP A 1 209 ? -13.573 7.588 20.455 1.00 93.56 209 ASP A O 1
ATOM 1594 N N . GLU A 1 210 ? -14.008 5.689 19.357 1.00 92.81 210 GLU A N 1
ATOM 1595 C CA . GLU A 1 210 ? -15.347 6.111 18.926 1.00 92.81 210 GLU A CA 1
ATOM 1596 C C . GLU A 1 210 ? -16.310 6.324 20.110 1.00 92.81 210 GLU A C 1
ATOM 1598 O O . GLU A 1 210 ? -17.308 7.037 19.980 1.00 92.81 210 GLU A O 1
ATOM 1603 N N . THR A 1 211 ? -16.035 5.712 21.265 1.00 93.00 211 THR A N 1
ATOM 1604 C CA . THR A 1 211 ? -16.871 5.805 22.470 1.00 93.00 211 THR A CA 1
ATOM 1605 C C . THR A 1 211 ? -16.731 7.165 23.139 1.00 93.00 211 THR A C 1
ATOM 1607 O O . THR A 1 211 ? -17.720 7.747 23.594 1.00 93.00 211 THR A O 1
ATOM 1610 N N . THR A 1 212 ? -15.499 7.659 23.228 1.00 93.69 212 THR A N 1
ATOM 1611 C CA . THR A 1 212 ? -15.159 8.916 23.906 1.00 93.69 212 THR A CA 1
ATOM 1612 C C . THR A 1 212 ? -15.040 10.082 22.927 1.00 93.69 212 THR A C 1
ATOM 1614 O O . THR A 1 212 ? -15.290 11.227 23.304 1.00 93.69 212 THR A O 1
ATOM 1617 N N . GLY A 1 213 ? -14.726 9.796 21.661 1.00 92.06 213 GLY A N 1
ATOM 1618 C CA . GLY A 1 213 ? -14.361 10.782 20.648 1.00 92.06 213 GLY A CA 1
ATOM 1619 C C . GLY A 1 213 ? -12.974 11.386 20.876 1.00 92.06 213 GLY A C 1
ATOM 1620 O O . GLY A 1 213 ? -12.677 12.433 20.302 1.00 92.06 213 GLY A O 1
ATOM 1621 N N . GLU A 1 214 ? -12.159 10.778 21.739 1.00 92.06 214 GLU A N 1
ATOM 1622 C CA . GLU A 1 214 ? -10.817 11.246 22.075 1.00 92.06 214 GLU A CA 1
ATOM 1623 C C . GLU A 1 214 ? -9.760 10.481 21.270 1.00 92.06 214 GLU A C 1
ATOM 1625 O O . GLU A 1 214 ? -9.930 9.303 20.946 1.00 92.06 214 GLU A O 1
ATOM 1630 N N . ALA A 1 215 ? -8.665 11.166 20.939 1.00 88.50 215 ALA A N 1
ATOM 1631 C CA . ALA A 1 215 ? -7.509 10.530 20.325 1.00 88.50 215 ALA A CA 1
ATOM 1632 C C . ALA A 1 215 ? -6.809 9.612 21.340 1.00 88.50 215 ALA A C 1
ATOM 1634 O O . ALA A 1 215 ? -6.629 9.992 22.502 1.00 88.50 215 ALA A O 1
ATOM 1635 N N . LEU A 1 216 ? -6.393 8.429 20.893 1.00 82.19 216 LEU A N 1
ATOM 1636 C CA . LEU A 1 216 ? -5.478 7.574 21.640 1.00 82.19 216 LEU A CA 1
ATOM 1637 C C . LEU A 1 216 ? -4.076 8.193 21.574 1.00 82.19 216 LEU A C 1
ATOM 1639 O O . LEU A 1 216 ? -3.620 8.593 20.501 1.00 82.19 216 LEU A O 1
ATOM 1643 N N . ALA A 1 217 ? -3.457 8.352 22.744 1.00 61.34 217 ALA A N 1
ATOM 1644 C CA . ALA A 1 217 ? -2.133 8.951 22.908 1.00 61.34 217 ALA A CA 1
ATOM 1645 C C . ALA A 1 217 ? -1.011 7.944 22.650 1.00 61.34 217 ALA A C 1
ATOM 1647 O O . ALA A 1 217 ? -1.217 6.756 22.981 1.00 61.34 217 ALA A O 1
#